Protein AF-A0A712CRZ8-F1 (afdb_monomer_lite)

pLDDT: mean 93.79, std 9.06, range [56.25, 98.69]

Organism: Salmonella enterica I (NCBI:txid59201)

Structure (mmCIF, N/CA/C/O backbone):
data_AF-A0A712CRZ8-F1
#
_entry.id   AF-A0A712CRZ8-F1
#
loop_
_atom_site.group_PDB
_atom_site.id
_atom_site.type_symbol
_atom_site.label_atom_id
_atom_site.label_alt_id
_atom_site.label_comp_id
_atom_site.label_asym_id
_atom_site.label_entity_id
_atom_site.label_seq_id
_atom_site.pdbx_PDB_ins_code
_atom_site.Cartn_x
_atom_site.Cartn_y
_atom_site.Cartn_z
_atom_site.occupancy
_atom_site.B_iso_or_equiv
_atom_site.auth_seq_id
_atom_site.auth_comp_id
_atom_site.auth_asym_id
_atom_site.auth_atom_id
_atom_site.pdbx_PDB_model_num
ATOM 1 N N . MET A 1 1 ? 46.644 -49.184 -8.269 1.00 56.25 1 MET A N 1
ATOM 2 C CA . MET A 1 1 ? 45.176 -48.950 -8.303 1.00 56.25 1 MET A CA 1
ATOM 3 C C . MET A 1 1 ? 44.634 -48.157 -7.101 1.00 56.25 1 MET A C 1
ATOM 5 O O . MET A 1 1 ? 43.760 -47.330 -7.315 1.00 56.25 1 MET A O 1
ATOM 9 N N . LYS A 1 2 ? 45.176 -48.295 -5.876 1.00 56.31 2 LYS A N 1
ATOM 10 C CA . LYS A 1 2 ? 44.689 -47.587 -4.664 1.00 56.31 2 LYS A CA 1
ATOM 11 C C . LYS A 1 2 ? 44.795 -46.044 -4.699 1.00 56.31 2 LYS A C 1
ATOM 13 O O . LYS A 1 2 ? 43.875 -45.360 -4.270 1.00 56.31 2 LYS A O 1
ATOM 18 N N . GLY A 1 3 ? 45.859 -45.482 -5.283 1.00 59.38 3 GLY A N 1
ATOM 19 C CA . GLY A 1 3 ? 46.065 -44.022 -5.337 1.00 59.38 3 GLY A CA 1
ATOM 20 C C . GLY A 1 3 ? 45.149 -43.251 -6.300 1.00 59.38 3 GLY A C 1
ATOM 21 O O . GLY A 1 3 ? 45.008 -42.041 -6.162 1.00 59.38 3 GLY A O 1
ATOM 22 N N . ARG A 1 4 ? 44.506 -43.923 -7.267 1.00 64.12 4 ARG A N 1
ATOM 23 C CA . ARG A 1 4 ? 43.515 -43.285 -8.157 1.00 64.12 4 ARG A CA 1
ATOM 24 C C . ARG A 1 4 ? 42.159 -43.142 -7.464 1.00 64.12 4 ARG A C 1
ATOM 26 O O . ARG A 1 4 ? 41.522 -42.108 -7.595 1.00 64.12 4 ARG A O 1
ATOM 33 N N . TRP A 1 5 ? 41.776 -44.132 -6.661 1.00 71.25 5 TRP A N 1
ATOM 34 C CA . TRP A 1 5 ? 40.513 -44.139 -5.918 1.00 71.25 5 TRP A CA 1
ATOM 35 C C . TRP A 1 5 ? 40.463 -43.045 -4.842 1.00 71.25 5 TRP A C 1
ATOM 37 O O . TRP A 1 5 ? 39.483 -42.314 -4.754 1.00 71.25 5 TRP A O 1
ATOM 47 N N . ALA A 1 6 ? 41.568 -42.838 -4.116 1.00 75.44 6 ALA A N 1
ATOM 48 C CA . ALA A 1 6 ? 41.697 -41.741 -3.154 1.00 75.44 6 ALA A CA 1
ATOM 49 C C . ALA A 1 6 ? 41.548 -40.351 -3.805 1.00 75.44 6 ALA A C 1
ATOM 51 O O . ALA A 1 6 ? 40.935 -39.462 -3.220 1.00 75.44 6 ALA A O 1
ATOM 52 N N . LYS A 1 7 ? 42.052 -40.173 -5.038 1.00 75.56 7 LYS A N 1
ATOM 53 C CA . LYS A 1 7 ? 41.881 -38.925 -5.798 1.00 75.56 7 LYS A CA 1
ATOM 54 C C . LYS A 1 7 ? 40.421 -38.698 -6.192 1.00 75.56 7 LYS A C 1
ATOM 56 O O . LYS A 1 7 ? 39.925 -37.601 -5.985 1.00 75.56 7 LYS A O 1
ATOM 61 N N . TYR A 1 8 ? 39.718 -39.724 -6.677 1.00 82.81 8 TYR A N 1
ATOM 62 C CA . TYR A 1 8 ? 38.297 -39.598 -7.025 1.00 82.81 8 TYR A CA 1
ATOM 63 C C . TYR A 1 8 ? 37.413 -39.290 -5.812 1.00 82.81 8 TYR A C 1
ATOM 65 O O . TYR A 1 8 ? 36.527 -38.446 -5.911 1.00 82.81 8 TYR A O 1
ATOM 73 N N . VAL A 1 9 ? 37.685 -39.909 -4.659 1.00 84.50 9 VAL A N 1
ATOM 74 C CA . VAL A 1 9 ? 36.963 -39.617 -3.409 1.00 84.50 9 VAL A CA 1
ATOM 75 C C . VAL A 1 9 ? 37.237 -38.186 -2.939 1.00 84.50 9 VAL A C 1
ATOM 77 O O . VAL A 1 9 ? 36.295 -37.461 -2.632 1.00 84.50 9 VAL A O 1
ATOM 80 N N . ALA A 1 10 ? 38.497 -37.740 -2.947 1.00 82.31 10 ALA A N 1
ATOM 81 C CA . ALA A 1 10 ? 38.847 -36.372 -2.566 1.00 82.31 10 ALA A CA 1
ATOM 82 C C . ALA A 1 10 ? 38.203 -35.325 -3.494 1.00 82.31 10 ALA A C 1
ATOM 84 O O . ALA A 1 10 ? 37.657 -34.331 -3.019 1.00 82.31 10 ALA A O 1
ATOM 85 N N . THR A 1 11 ? 38.201 -35.568 -4.808 1.00 83.88 11 THR A N 1
ATOM 86 C CA . THR A 1 11 ? 37.520 -34.702 -5.781 1.00 83.88 11 THR A CA 1
ATOM 87 C C . THR A 1 11 ? 36.003 -34.702 -5.578 1.00 83.88 11 THR A C 1
ATOM 89 O O . THR A 1 11 ? 35.394 -33.638 -5.616 1.00 83.88 11 THR A O 1
ATOM 92 N N . GLY A 1 12 ? 35.389 -35.858 -5.307 1.00 84.19 12 GLY A N 1
ATOM 93 C CA . GLY A 1 12 ? 33.952 -35.960 -5.034 1.00 84.19 12 GLY A CA 1
ATOM 94 C C . GLY A 1 12 ? 33.528 -35.196 -3.777 1.00 84.19 12 GLY A C 1
ATOM 95 O O . GLY A 1 12 ? 32.545 -34.461 -3.806 1.00 84.19 12 GLY A O 1
ATOM 96 N N . VAL A 1 13 ? 34.310 -35.297 -2.698 1.00 83.69 13 VAL A N 1
ATOM 97 C CA . VAL A 1 13 ? 34.078 -34.541 -1.458 1.00 83.69 13 VAL A CA 1
ATOM 98 C C . VAL A 1 13 ? 34.236 -33.036 -1.690 1.00 83.69 13 VAL A C 1
ATOM 100 O O . VAL A 1 13 ? 33.399 -32.259 -1.238 1.00 83.69 13 VAL A O 1
ATOM 103 N N . MET A 1 14 ? 35.260 -32.611 -2.436 1.00 79.69 14 MET A N 1
ATOM 104 C CA . MET A 1 14 ? 35.463 -31.197 -2.767 1.00 79.69 14 MET A CA 1
ATOM 105 C C . MET A 1 14 ? 34.311 -30.637 -3.618 1.00 79.69 14 MET A C 1
ATOM 107 O O . MET A 1 14 ? 33.823 -29.547 -3.333 1.00 79.69 14 MET A O 1
ATOM 111 N N . LEU A 1 15 ? 33.824 -31.390 -4.611 1.00 77.62 15 LEU A N 1
ATOM 112 C CA . LEU A 1 15 ? 32.663 -31.001 -5.423 1.00 77.62 15 LEU A CA 1
ATOM 113 C C . LEU A 1 15 ? 31.377 -30.915 -4.589 1.00 77.62 15 LEU A C 1
ATOM 115 O O . LEU A 1 15 ? 30.610 -29.969 -4.756 1.00 77.62 15 LEU A O 1
ATOM 119 N N . ALA A 1 16 ? 31.162 -31.848 -3.658 1.00 75.00 16 ALA A N 1
ATOM 120 C CA . ALA A 1 16 ? 30.018 -31.814 -2.750 1.00 75.00 16 ALA A CA 1
ATOM 121 C C . ALA A 1 16 ? 30.070 -30.609 -1.792 1.00 75.00 16 ALA A C 1
ATOM 123 O O . ALA A 1 16 ? 29.050 -29.956 -1.586 1.00 75.00 16 ALA A O 1
ATOM 124 N N . MET A 1 17 ? 31.250 -30.260 -1.260 1.00 72.50 17 MET A N 1
ATOM 125 C CA . MET A 1 17 ? 31.419 -29.052 -0.439 1.00 72.50 17 MET A CA 1
ATOM 126 C C . MET A 1 17 ? 31.196 -27.767 -1.246 1.00 72.50 17 MET A C 1
ATOM 128 O O . MET A 1 17 ? 30.535 -26.851 -0.768 1.00 72.50 17 MET A O 1
ATOM 132 N N . LEU A 1 18 ? 31.696 -27.700 -2.484 1.00 67.00 18 LEU A N 1
ATOM 133 C CA . LEU A 1 18 ? 31.491 -26.545 -3.365 1.00 67.00 18 LEU A CA 1
ATOM 134 C C . LEU A 1 18 ? 30.012 -26.357 -3.735 1.00 67.00 18 LEU A C 1
ATOM 136 O O . LEU A 1 18 ? 29.535 -25.224 -3.765 1.00 67.00 18 LEU A O 1
ATOM 140 N N . ALA A 1 19 ? 29.276 -27.450 -3.954 1.00 63.88 19 ALA A N 1
ATOM 141 C CA . ALA A 1 19 ? 27.833 -27.410 -4.180 1.00 63.88 19 ALA A CA 1
ATOM 142 C C . ALA A 1 19 ? 27.053 -27.013 -2.911 1.00 63.88 19 ALA A C 1
ATOM 144 O O . ALA A 1 19 ? 26.087 -26.258 -2.998 1.00 63.88 19 ALA A O 1
ATOM 145 N N . ALA A 1 20 ? 27.493 -27.456 -1.728 1.00 59.81 20 ALA A N 1
ATOM 146 C CA . ALA A 1 20 ? 26.871 -27.105 -0.449 1.00 59.81 20 ALA A CA 1
ATOM 147 C C . ALA A 1 20 ? 27.091 -25.633 -0.042 1.00 59.81 20 ALA A C 1
ATOM 149 O O . ALA A 1 20 ? 26.253 -25.058 0.648 1.00 59.81 20 ALA A O 1
ATOM 150 N N . CYS A 1 21 ? 28.181 -25.002 -0.489 1.00 60.56 21 CYS A N 1
ATOM 151 C CA . CYS A 1 21 ? 28.494 -23.599 -0.190 1.00 60.56 21 CYS A CA 1
ATOM 152 C C . CYS A 1 21 ? 27.753 -22.577 -1.076 1.00 60.56 21 CYS A C 1
ATOM 154 O O . CYS A 1 21 ? 27.861 -21.376 -0.828 1.00 60.56 21 CYS A O 1
ATOM 156 N N . SER A 1 22 ? 27.006 -23.010 -2.099 1.00 66.31 22 SER A N 1
ATOM 157 C CA . SER A 1 22 ? 26.224 -22.119 -2.969 1.00 66.31 22 SER A CA 1
ATOM 158 C C . SER A 1 22 ? 24.733 -22.445 -2.892 1.00 66.31 22 SER A C 1
ATOM 160 O O . SER A 1 22 ? 24.118 -22.902 -3.853 1.00 66.31 22 SER A O 1
ATOM 162 N N . SER A 1 23 ? 24.129 -22.220 -1.724 1.00 82.06 23 SER A N 1
ATOM 163 C CA . SER A 1 23 ? 22.677 -22.314 -1.583 1.00 82.06 23 SER A CA 1
ATOM 164 C C . SER A 1 23 ? 22.011 -21.113 -2.261 1.00 82.06 23 SER A C 1
ATOM 166 O O . SER A 1 23 ? 22.135 -19.980 -1.794 1.00 82.06 23 SER A O 1
ATOM 168 N N . LYS A 1 24 ? 21.299 -21.373 -3.357 1.00 90.38 24 LYS A N 1
ATOM 169 C CA . LYS A 1 24 ? 20.491 -20.409 -4.114 1.00 90.38 24 LYS A CA 1
ATOM 170 C C . LYS A 1 24 ? 19.028 -20.876 -4.110 1.00 90.38 24 LYS A C 1
ATOM 172 O O . LYS A 1 24 ? 18.610 -21.533 -5.065 1.00 90.38 24 LYS A O 1
ATOM 177 N N . PRO A 1 25 ? 18.290 -20.675 -3.001 1.00 93.56 25 PRO A N 1
ATOM 178 C CA . PRO A 1 25 ? 16.920 -21.165 -2.872 1.00 93.56 25 PRO A CA 1
ATOM 179 C C . PRO A 1 25 ? 15.994 -20.460 -3.865 1.00 93.56 25 PRO A C 1
ATOM 181 O O . PRO A 1 25 ? 16.135 -19.266 -4.077 1.00 93.56 25 PRO A O 1
ATOM 184 N N . THR A 1 26 ? 15.043 -21.184 -4.452 1.00 95.81 26 THR A N 1
ATOM 185 C CA . THR A 1 26 ? 14.057 -20.655 -5.419 1.00 95.81 26 THR A CA 1
ATOM 186 C C . THR A 1 26 ? 12.608 -20.882 -4.966 1.00 95.81 26 THR A C 1
ATOM 188 O O . THR A 1 26 ? 11.666 -20.729 -5.742 1.00 95.81 26 THR A O 1
ATOM 191 N N . ASP A 1 27 ? 12.414 -21.251 -3.699 1.00 96.25 27 ASP A N 1
ATOM 192 C CA . ASP A 1 27 ? 11.143 -21.659 -3.090 1.00 96.25 27 ASP A CA 1
ATOM 193 C C . ASP A 1 27 ? 10.108 -20.529 -2.975 1.00 96.25 27 ASP A C 1
ATOM 195 O O . ASP A 1 27 ? 8.914 -20.792 -2.846 1.00 96.25 27 ASP A O 1
ATOM 199 N N . ARG A 1 28 ? 10.550 -19.270 -3.037 1.00 96.19 28 ARG A N 1
ATOM 200 C CA . ARG A 1 28 ? 9.719 -18.059 -2.915 1.00 96.19 28 ARG A CA 1
ATOM 201 C C . ARG A 1 28 ? 9.797 -17.174 -4.156 1.00 96.19 28 ARG A C 1
ATOM 203 O O . ARG A 1 28 ? 9.519 -15.980 -4.079 1.00 96.19 28 ARG A O 1
ATOM 210 N N . GLY A 1 29 ? 10.183 -17.754 -5.291 1.00 96.12 29 GLY A N 1
ATOM 211 C CA . GLY A 1 29 ? 10.287 -17.044 -6.565 1.00 96.12 29 GLY A CA 1
ATOM 212 C C . GLY A 1 29 ? 11.605 -16.300 -6.777 1.00 96.12 29 GLY A C 1
ATOM 213 O O . GLY A 1 29 ? 11.686 -15.503 -7.708 1.00 96.12 29 GLY A O 1
ATOM 214 N N . GLN A 1 30 ? 12.632 -16.556 -5.959 1.00 97.81 30 GLN A N 1
ATOM 215 C CA . GLN A 1 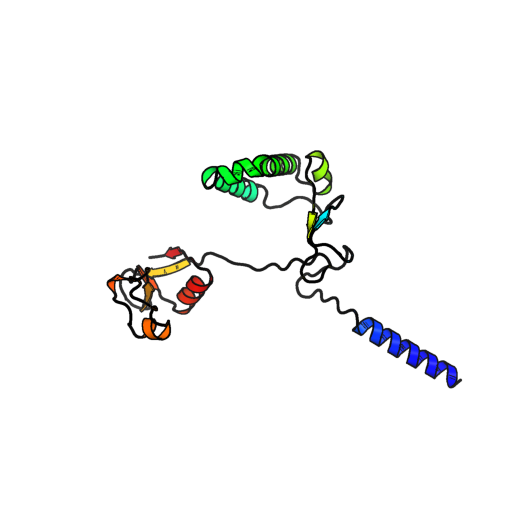30 ? 13.967 -16.005 -6.184 1.00 97.81 30 GLN A CA 1
ATOM 216 C C . GLN A 1 30 ? 14.528 -16.470 -7.538 1.00 97.81 30 GLN A C 1
ATOM 218 O O . GLN A 1 30 ? 14.331 -17.612 -7.962 1.00 97.81 30 GLN A O 1
ATOM 223 N N . GLN A 1 31 ? 15.267 -15.587 -8.201 1.00 97.19 31 GLN A N 1
ATOM 224 C CA . GLN A 1 31 ? 15.920 -15.814 -9.483 1.00 97.19 31 GLN A CA 1
ATOM 225 C C . GLN A 1 31 ? 17.408 -15.461 -9.388 1.00 97.19 31 GLN A C 1
ATOM 227 O O . GLN A 1 31 ? 17.837 -14.674 -8.549 1.00 97.19 31 GLN A O 1
ATOM 232 N N . TYR A 1 32 ? 18.215 -16.083 -10.250 1.00 96.69 32 TYR A N 1
ATOM 233 C CA . TYR A 1 32 ? 19.679 -15.944 -10.241 1.00 96.69 32 TYR A CA 1
ATOM 234 C C . TYR A 1 32 ? 20.262 -15.772 -11.650 1.00 96.69 32 TYR A C 1
ATOM 236 O O . TYR A 1 32 ? 21.418 -16.128 -11.889 1.00 96.69 32 TYR A O 1
ATOM 244 N N . LYS A 1 33 ? 19.446 -15.270 -12.585 1.00 96.56 33 LYS A N 1
ATOM 245 C CA . LYS A 1 33 ? 19.785 -15.092 -14.006 1.00 96.56 33 LYS A CA 1
ATOM 246 C C . LYS A 1 33 ? 20.402 -13.726 -14.338 1.00 96.56 33 LYS A C 1
ATOM 248 O O . LYS A 1 33 ? 21.093 -13.628 -15.346 1.00 96.56 33 LYS A O 1
ATOM 253 N N . ASP A 1 34 ? 20.267 -12.744 -13.447 1.00 96.00 34 ASP A N 1
ATOM 254 C CA . ASP A 1 34 ? 20.720 -11.359 -13.673 1.00 96.00 34 ASP A CA 1
ATOM 255 C C . ASP A 1 34 ? 22.165 -11.096 -13.215 1.00 96.00 34 ASP A C 1
ATOM 257 O O . ASP A 1 34 ? 22.693 -9.992 -13.342 1.00 96.00 34 ASP A O 1
ATOM 261 N N . GLY A 1 35 ? 22.834 -12.122 -12.683 1.00 95.31 35 GLY A N 1
ATOM 262 C CA . GLY A 1 35 ? 24.150 -11.981 -12.069 1.00 95.31 35 GLY A CA 1
ATOM 263 C C . GLY A 1 35 ? 24.085 -11.368 -10.668 1.00 95.31 35 GLY A C 1
ATOM 264 O O . GLY A 1 35 ? 23.021 -11.239 -10.067 1.00 95.31 35 GLY A O 1
ATOM 265 N N . LYS A 1 36 ? 25.259 -11.073 -10.106 1.00 96.69 36 LYS A N 1
ATOM 266 C CA . LYS A 1 36 ? 25.378 -10.495 -8.765 1.00 96.69 36 LYS A CA 1
ATOM 267 C C . LYS A 1 36 ? 25.525 -8.980 -8.867 1.00 96.69 36 LYS A C 1
ATOM 269 O O . LYS A 1 36 ? 26.424 -8.497 -9.552 1.00 96.69 36 LYS A O 1
ATOM 274 N N . PHE A 1 37 ? 24.695 -8.259 -8.132 1.00 97.62 37 PHE A N 1
ATOM 275 C CA . PHE A 1 37 ? 24.746 -6.812 -7.990 1.00 97.62 37 PHE A CA 1
ATOM 276 C C . PHE A 1 37 ? 25.756 -6.413 -6.903 1.00 97.62 37 PHE A C 1
ATOM 278 O O . PHE A 1 37 ? 25.981 -7.140 -5.932 1.00 97.62 37 PHE A O 1
ATOM 285 N N . THR A 1 38 ? 26.407 -5.265 -7.088 1.00 97.50 38 THR A N 1
ATOM 286 C CA . THR A 1 38 ? 27.403 -4.708 -6.148 1.00 97.50 38 THR A CA 1
ATOM 287 C C . THR A 1 38 ? 27.049 -3.299 -5.679 1.00 97.50 38 THR A C 1
ATOM 289 O O . THR A 1 38 ? 27.866 -2.638 -5.042 1.00 97.50 38 THR A O 1
ATOM 292 N N . GLN A 1 39 ? 25.869 -2.816 -6.057 1.00 97.81 39 GLN A N 1
ATOM 293 C CA . GLN A 1 39 ? 25.364 -1.491 -5.738 1.00 97.81 39 GLN A CA 1
ATOM 294 C C . GLN A 1 39 ? 23.832 -1.545 -5.654 1.00 97.81 39 GLN A C 1
ATOM 296 O O . GLN A 1 39 ? 23.227 -2.274 -6.447 1.00 97.81 39 GLN A O 1
ATOM 301 N N . PRO A 1 40 ? 23.201 -0.707 -4.808 1.00 98.31 40 PRO A N 1
ATOM 302 C CA . PRO A 1 40 ? 21.756 -0.755 -4.581 1.00 98.31 40 PRO A CA 1
ATOM 303 C C . PRO A 1 40 ? 20.898 -0.615 -5.841 1.00 98.31 40 PRO A C 1
ATOM 305 O O . PRO A 1 40 ? 19.847 -1.247 -5.943 1.00 98.31 40 PRO A O 1
ATOM 308 N N . PHE A 1 41 ? 21.352 0.197 -6.802 1.00 98.56 41 PHE A N 1
ATOM 309 C CA . PHE A 1 41 ? 20.660 0.463 -8.061 1.00 98.56 41 PHE A CA 1
ATOM 310 C C . PHE A 1 41 ? 21.633 0.371 -9.234 1.00 98.56 41 PHE A C 1
ATOM 312 O O . PHE A 1 41 ? 22.639 1.078 -9.265 1.00 98.56 41 PHE A O 1
ATOM 319 N N . SER A 1 42 ? 21.319 -0.471 -10.217 1.00 98.25 42 SER A N 1
ATOM 320 C CA . SER A 1 42 ? 22.117 -0.645 -11.433 1.00 98.25 42 SER A CA 1
ATOM 321 C C . SER A 1 42 ? 21.310 -0.269 -12.667 1.00 98.25 42 SER A C 1
ATOM 323 O O . SER A 1 42 ? 20.271 -0.865 -12.938 1.00 98.25 42 SER A O 1
ATOM 325 N N . LEU A 1 43 ? 21.782 0.727 -13.419 1.00 97.75 43 LEU A N 1
ATOM 326 C CA . LEU A 1 43 ? 21.171 1.115 -14.689 1.00 97.75 43 LEU A CA 1
ATOM 327 C C . LEU A 1 43 ? 21.310 -0.027 -15.702 1.00 97.75 43 LEU A C 1
ATOM 329 O O . LEU A 1 43 ? 22.423 -0.475 -15.983 1.00 97.75 43 LEU A O 1
ATOM 333 N N . VAL A 1 44 ? 20.190 -0.471 -16.270 1.00 96.44 44 VAL A N 1
ATOM 334 C CA . VAL A 1 44 ? 20.160 -1.532 -17.282 1.00 96.44 44 VAL A CA 1
ATOM 335 C C . VAL A 1 44 ? 19.733 -0.997 -18.638 1.00 96.44 44 VAL A C 1
ATOM 337 O O . VAL A 1 44 ? 18.946 -0.058 -18.757 1.00 96.44 44 VAL A O 1
ATOM 340 N N . ASN A 1 45 ? 20.256 -1.621 -19.695 1.00 91.56 45 ASN A N 1
ATOM 341 C CA . ASN A 1 45 ? 19.909 -1.231 -21.058 1.00 91.56 45 ASN A CA 1
ATOM 342 C C . ASN A 1 45 ? 18.451 -1.53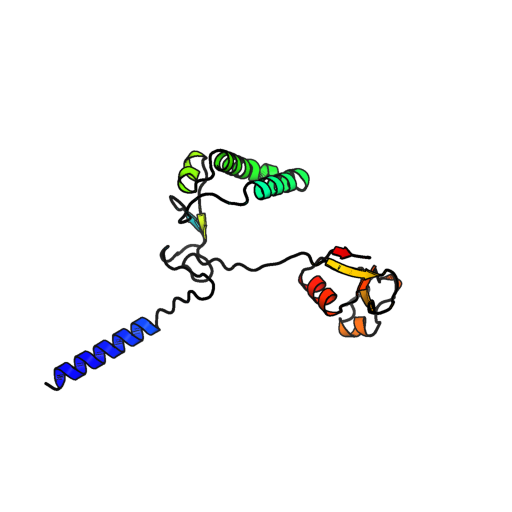6 -21.411 1.00 91.56 45 ASN A C 1
ATOM 344 O O . ASN A 1 45 ? 17.810 -0.796 -22.155 1.00 91.56 45 ASN A O 1
ATOM 348 N N . GLN A 1 46 ? 17.973 -2.652 -20.883 1.00 92.62 46 GLN A N 1
ATOM 349 C CA . GLN A 1 46 ? 16.631 -3.168 -21.026 1.00 92.62 46 GLN A CA 1
ATOM 350 C C . GLN A 1 46 ? 16.369 -4.024 -19.781 1.00 92.62 46 GLN A C 1
ATOM 352 O O . GLN A 1 46 ? 17.246 -4.818 -19.429 1.00 92.62 46 GLN A O 1
ATOM 357 N N . PRO A 1 47 ? 15.213 -3.888 -19.114 1.00 96.06 47 PRO A N 1
ATOM 358 C CA . PRO A 1 47 ? 14.842 -4.790 -18.029 1.00 96.06 47 PRO A CA 1
ATOM 359 C C . PRO A 1 47 ? 14.747 -6.241 -18.513 1.00 96.06 47 PRO A C 1
ATOM 361 O O . PRO A 1 47 ? 14.224 -6.490 -19.604 1.00 96.06 47 PRO A O 1
ATOM 364 N N . ASP A 1 48 ? 15.162 -7.203 -17.685 1.00 96.62 48 ASP A N 1
ATOM 365 C CA . ASP A 1 48 ? 14.882 -8.628 -17.918 1.00 96.62 48 ASP A CA 1
ATOM 366 C C . ASP A 1 48 ? 13.426 -8.978 -17.546 1.00 96.62 48 ASP A C 1
ATOM 368 O O . ASP A 1 48 ? 13.125 -9.749 -16.633 1.00 96.62 48 ASP A O 1
ATOM 372 N N . ALA A 1 49 ? 12.496 -8.344 -18.257 1.00 95.31 49 ALA A N 1
ATOM 373 C CA . ALA A 1 49 ? 11.063 -8.570 -18.174 1.00 95.31 49 ALA A CA 1
ATOM 374 C C . ALA A 1 49 ? 10.485 -8.579 -19.592 1.00 95.31 49 ALA A C 1
ATOM 376 O O . ALA A 1 49 ? 10.824 -7.725 -20.412 1.00 95.31 49 ALA A O 1
ATOM 377 N N . VAL A 1 50 ? 9.619 -9.547 -19.888 1.00 93.12 50 VAL A N 1
ATOM 378 C CA . VAL A 1 50 ? 9.050 -9.747 -21.227 1.00 93.12 50 VAL A CA 1
ATOM 379 C C . VAL A 1 50 ? 7.622 -9.218 -21.278 1.00 93.12 50 VAL A C 1
ATOM 381 O O . VAL A 1 50 ? 6.822 -9.496 -20.388 1.00 93.12 50 VAL A O 1
ATOM 384 N N . GLY A 1 51 ? 7.289 -8.522 -22.364 1.00 94.62 51 GLY A N 1
ATOM 385 C CA . GLY A 1 51 ? 5.935 -8.051 -22.641 1.00 94.62 51 GLY A CA 1
ATOM 386 C C . GLY A 1 51 ? 5.666 -6.656 -22.088 1.00 94.62 51 GLY A C 1
ATOM 387 O O . GLY A 1 51 ? 6.569 -5.821 -22.026 1.00 94.62 51 GLY A O 1
ATOM 388 N N . ALA A 1 52 ? 4.405 -6.415 -21.732 1.00 96.94 52 ALA A N 1
ATOM 389 C CA . ALA A 1 52 ? 3.909 -5.128 -21.264 1.00 96.94 52 ALA A CA 1
ATOM 390 C C . ALA A 1 52 ? 3.202 -5.256 -19.903 1.00 96.94 52 ALA A C 1
ATOM 392 O O . ALA A 1 52 ? 2.655 -6.323 -19.601 1.00 96.94 52 ALA A O 1
ATOM 393 N N . PRO A 1 53 ? 3.178 -4.190 -19.079 1.00 97.81 53 PRO A N 1
ATOM 394 C CA . PRO A 1 53 ? 2.435 -4.187 -17.821 1.00 97.81 53 PRO A CA 1
ATOM 395 C C . PRO A 1 53 ? 0.934 -4.437 -18.024 1.00 97.81 53 PRO A C 1
ATOM 397 O O . PRO A 1 53 ? 0.309 -3.849 -18.904 1.00 97.81 53 PRO A O 1
ATOM 400 N N . ILE A 1 54 ? 0.338 -5.266 -17.165 1.00 98.12 54 ILE A N 1
ATOM 401 C CA . ILE A 1 54 ? -1.086 -5.645 -17.244 1.00 98.12 54 ILE A CA 1
ATOM 402 C C . ILE A 1 54 ? -2.036 -4.647 -16.560 1.00 98.12 54 ILE A C 1
ATOM 404 O O . ILE A 1 54 ? -3.243 -4.716 -16.754 1.00 98.12 54 ILE A O 1
ATOM 408 N N . ASN A 1 55 ? -1.504 -3.716 -15.767 1.00 98.00 55 ASN A N 1
ATOM 409 C CA . ASN A 1 55 ? -2.253 -2.791 -14.910 1.00 98.00 55 ASN A CA 1
ATOM 410 C C . ASN A 1 55 ? -2.114 -1.323 -15.359 1.00 98.00 55 ASN A C 1
ATOM 412 O O . ASN A 1 55 ? -2.080 -0.405 -14.539 1.00 98.00 55 ASN A O 1
ATOM 416 N N . ALA A 1 56 ? -2.002 -1.080 -16.670 1.00 97.81 56 ALA A N 1
ATOM 417 C CA . ALA A 1 56 ? -1.836 0.270 -17.216 1.00 97.81 56 ALA A CA 1
ATOM 418 C C . ALA A 1 56 ? -3.001 1.215 -16.847 1.00 97.81 56 ALA A C 1
ATOM 420 O O . ALA A 1 56 ? -2.771 2.404 -16.615 1.00 97.81 56 ALA A O 1
ATOM 421 N N . GLY A 1 57 ? -4.229 0.684 -16.766 1.00 98.06 57 GLY A N 1
ATOM 422 C CA . GLY A 1 57 ? -5.418 1.414 -16.311 1.00 98.06 57 GLY A CA 1
ATOM 423 C C . GLY A 1 57 ? -5.295 1.853 -14.852 1.00 98.06 57 GLY A C 1
ATOM 424 O O . GLY A 1 57 ? -5.299 3.051 -14.577 1.00 98.06 57 GLY A O 1
ATOM 425 N N . ASP A 1 58 ? -5.063 0.902 -13.946 1.00 98.56 58 ASP A N 1
ATOM 426 C CA . ASP A 1 58 ? -4.895 1.168 -12.510 1.00 98.56 58 ASP A CA 1
ATOM 427 C C . ASP A 1 58 ? -3.737 2.138 -12.236 1.00 98.56 58 ASP A C 1
ATOM 429 O O . ASP A 1 58 ? -3.842 3.030 -11.395 1.00 98.56 58 ASP A O 1
ATOM 433 N N . PHE A 1 59 ? -2.629 2.027 -12.980 1.00 98.62 59 PHE A N 1
ATOM 434 C CA . PHE A 1 59 ? -1.527 2.987 -12.892 1.00 98.62 59 PHE A CA 1
ATOM 435 C C . PHE A 1 59 ? -1.973 4.406 -13.276 1.00 98.62 59 PHE A C 1
ATOM 437 O O . PHE A 1 59 ? -1.620 5.375 -12.598 1.00 98.62 59 PHE A O 1
ATOM 444 N N . ALA A 1 60 ? -2.759 4.558 -14.345 1.00 98.44 60 ALA A N 1
ATOM 445 C CA . ALA A 1 60 ? -3.279 5.859 -14.753 1.00 98.44 60 ALA A CA 1
ATOM 446 C C . ALA A 1 60 ? -4.239 6.444 -13.703 1.00 98.44 60 ALA A C 1
ATOM 448 O O . ALA A 1 60 ? -4.156 7.638 -13.399 1.00 98.44 60 ALA A O 1
ATOM 449 N N . GLU A 1 61 ? -5.095 5.613 -13.106 1.00 98.69 61 GLU A N 1
ATOM 450 C CA . GLU A 1 61 ? -5.947 6.007 -11.982 1.00 98.69 61 GLU A CA 1
ATOM 451 C C . GLU A 1 61 ? -5.114 6.447 -10.775 1.00 98.69 61 GLU A C 1
ATOM 453 O O . GLU A 1 61 ? -5.345 7.526 -10.228 1.00 98.69 61 GLU A O 1
ATOM 458 N N . GLN A 1 62 ? -4.074 5.691 -10.416 1.00 98.69 62 GLN A N 1
ATOM 459 C CA . GLN A 1 62 ? -3.171 6.031 -9.320 1.00 98.69 62 GLN A CA 1
ATOM 460 C C . GLN A 1 62 ? -2.456 7.371 -9.549 1.00 98.69 62 GLN A C 1
ATOM 462 O O . GLN A 1 62 ? -2.360 8.183 -8.624 1.00 98.69 62 GLN A O 1
ATOM 467 N N . VAL A 1 63 ? -1.991 7.649 -10.772 1.00 98.56 63 VAL A N 1
ATOM 468 C CA . VAL A 1 63 ? -1.393 8.948 -11.131 1.00 98.56 63 VAL A CA 1
ATOM 469 C C . VAL A 1 63 ? -2.417 10.082 -11.002 1.00 98.56 63 VAL A C 1
ATOM 471 O O . VAL A 1 63 ? -2.071 11.164 -10.518 1.00 98.56 63 VAL A O 1
ATOM 474 N N . ASN A 1 64 ? -3.678 9.850 -11.379 1.00 98.56 64 ASN A N 1
ATOM 475 C CA . ASN A 1 64 ? -4.749 10.832 -11.202 1.00 98.56 64 ASN A CA 1
ATOM 476 C C . ASN A 1 64 ? -5.043 11.105 -9.719 1.00 98.56 64 ASN A C 1
ATOM 478 O O . ASN A 1 64 ? -5.207 12.269 -9.355 1.00 98.56 64 ASN A O 1
ATOM 482 N N . GLN A 1 65 ? -5.027 10.078 -8.861 1.00 98.69 65 GLN A N 1
ATOM 483 C CA . GLN A 1 65 ? -5.144 10.257 -7.408 1.00 98.69 65 GLN A CA 1
ATOM 484 C C . GLN A 1 65 ? -3.989 11.094 -6.844 1.00 98.69 65 GLN A C 1
ATOM 486 O O . GLN A 1 65 ? -4.206 11.977 -6.020 1.00 98.69 65 GLN A O 1
ATOM 491 N N . ILE A 1 66 ? -2.755 10.886 -7.319 1.00 98.62 66 ILE A N 1
ATOM 492 C CA . ILE A 1 66 ? -1.609 11.713 -6.901 1.00 98.62 66 ILE A CA 1
ATOM 493 C C . ILE A 1 66 ? -1.804 13.165 -7.354 1.00 98.62 66 ILE A C 1
ATOM 495 O O . ILE A 1 66 ? -1.558 14.088 -6.579 1.00 98.62 66 ILE A O 1
ATOM 499 N N . ARG A 1 67 ? -2.273 13.379 -8.591 1.00 98.31 67 ARG A N 1
ATOM 500 C CA . ARG A 1 67 ? -2.532 14.717 -9.141 1.00 98.31 67 ARG A CA 1
ATOM 501 C C . ARG A 1 67 ? -3.555 15.495 -8.312 1.00 98.31 67 ARG A C 1
ATOM 503 O O . ARG A 1 67 ? -3.343 16.683 -8.084 1.00 98.31 67 ARG A O 1
ATOM 510 N N . SER A 1 68 ? -4.638 14.849 -7.880 1.00 98.44 68 SER A N 1
ATOM 511 C CA . SER A 1 68 ? -5.706 15.488 -7.104 1.00 98.44 68 SER A CA 1
ATOM 512 C C . SER A 1 68 ? -5.348 15.642 -5.622 1.00 98.44 68 SER A C 1
ATOM 514 O O . SER A 1 68 ? -5.505 16.730 -5.071 1.00 98.44 68 SER A O 1
ATOM 516 N N . ALA A 1 69 ? -4.843 14.587 -4.979 1.00 98.50 69 ALA A N 1
ATOM 517 C CA . ALA A 1 69 ? -4.605 14.558 -3.537 1.00 98.50 69 ALA A CA 1
ATOM 518 C C . ALA A 1 69 ? -3.265 15.186 -3.119 1.00 98.50 69 ALA A C 1
ATOM 520 O O . ALA A 1 69 ? -3.136 15.667 -1.994 1.00 98.50 69 ALA A O 1
ATOM 521 N N . SER A 1 70 ? -2.256 15.197 -4.000 1.00 98.56 70 SER A N 1
ATOM 522 C CA . SER A 1 70 ? -0.928 15.757 -3.712 1.00 98.56 70 SER A CA 1
ATOM 523 C C . SER A 1 70 ? -0.309 16.470 -4.927 1.00 98.56 70 SER A C 1
ATOM 525 O O . SER A 1 70 ? 0.680 16.003 -5.507 1.00 98.56 70 SER A O 1
ATOM 527 N N . PRO A 1 71 ? -0.831 17.656 -5.308 1.00 98.38 71 PRO A N 1
ATOM 528 C CA . PRO A 1 71 ? -0.376 18.376 -6.500 1.00 98.38 71 PRO A CA 1
ATOM 529 C C . PRO A 1 71 ? 1.125 18.694 -6.498 1.00 98.38 71 PRO A C 1
ATOM 531 O O . PRO A 1 71 ? 1.774 18.638 -7.537 1.00 98.38 71 PRO A O 1
ATOM 534 N N . ARG A 1 72 ? 1.715 18.982 -5.327 1.00 98.62 72 ARG A N 1
ATOM 535 C CA . ARG A 1 72 ? 3.158 19.249 -5.203 1.00 98.62 72 ARG A CA 1
ATOM 536 C C . ARG A 1 72 ? 4.001 18.023 -5.565 1.00 98.62 72 ARG A C 1
ATOM 538 O O . ARG A 1 72 ? 4.992 18.161 -6.278 1.00 98.62 72 ARG A O 1
ATOM 545 N N . LEU A 1 73 ? 3.615 16.837 -5.086 1.00 98.62 73 LEU A N 1
ATOM 546 C CA . LEU A 1 73 ? 4.290 15.588 -5.447 1.00 98.62 73 LEU A CA 1
ATOM 547 C C . LEU A 1 73 ? 4.109 15.297 -6.937 1.00 98.62 73 LEU A C 1
ATOM 549 O O . LEU A 1 73 ? 5.074 14.933 -7.606 1.00 98.62 73 LEU A O 1
ATOM 553 N N . TYR A 1 74 ? 2.894 15.505 -7.452 1.00 98.69 74 TYR A N 1
ATOM 554 C CA . TYR A 1 74 ? 2.606 15.334 -8.868 1.00 98.69 74 TYR A CA 1
ATOM 555 C C . TYR A 1 74 ? 3.515 16.202 -9.740 1.00 98.69 74 TYR A C 1
ATOM 557 O O . TYR A 1 74 ? 4.182 15.676 -10.624 1.00 98.69 74 TYR A O 1
ATOM 565 N N . THR A 1 75 ? 3.598 17.506 -9.468 1.00 98.50 75 THR A N 1
ATOM 566 C CA . THR A 1 75 ? 4.422 18.434 -10.254 1.00 98.50 75 THR A CA 1
ATOM 567 C C . THR A 1 75 ? 5.886 18.003 -10.277 1.00 98.50 75 THR A C 1
ATOM 569 O O . THR A 1 75 ? 6.473 17.933 -11.357 1.00 98.50 75 THR A O 1
ATOM 572 N N . ASN A 1 76 ? 6.444 17.617 -9.124 1.00 98.62 76 ASN A N 1
ATOM 573 C CA . ASN A 1 76 ? 7.837 17.173 -9.013 1.00 98.62 76 ASN A CA 1
ATOM 574 C C . ASN A 1 76 ? 8.155 15.908 -9.828 1.00 98.62 76 ASN A C 1
ATOM 576 O O . ASN A 1 76 ? 9.303 15.712 -10.210 1.00 98.62 76 ASN A O 1
ATOM 580 N N . GLN A 1 77 ? 7.166 15.045 -10.069 1.00 98.56 77 GLN A N 1
ATOM 581 C CA . GLN A 1 77 ? 7.344 13.743 -10.727 1.00 98.56 77 GLN A CA 1
ATOM 582 C C . GLN A 1 77 ? 6.638 13.650 -12.090 1.00 98.56 77 GLN A C 1
ATOM 584 O O . GLN A 1 77 ? 6.676 12.616 -12.755 1.00 98.56 77 GLN A O 1
ATOM 589 N N . SER A 1 78 ? 6.009 14.739 -12.535 1.00 98.12 78 SER A N 1
ATOM 590 C CA . SER A 1 78 ? 5.154 14.773 -13.725 1.00 98.12 78 SER A CA 1
ATOM 591 C C . SER A 1 78 ? 5.869 14.312 -14.995 1.00 98.12 78 SER A C 1
ATOM 593 O O . SER A 1 78 ? 5.266 13.614 -15.807 1.00 98.12 78 SER A O 1
ATOM 595 N N . ASN A 1 79 ? 7.163 14.613 -15.134 1.00 98.50 79 ASN A N 1
ATOM 596 C CA . ASN A 1 79 ? 7.982 14.149 -16.255 1.00 98.50 79 ASN A CA 1
ATOM 597 C C . ASN A 1 79 ? 8.035 12.614 -16.335 1.00 98.50 79 ASN A C 1
ATOM 599 O O . ASN A 1 79 ? 7.831 12.055 -17.411 1.00 98.50 79 ASN A O 1
ATOM 603 N N . VAL A 1 80 ? 8.231 11.932 -15.200 1.00 98.56 80 VAL A N 1
ATOM 604 C CA . VAL A 1 80 ? 8.265 10.462 -15.130 1.00 98.56 80 VAL A CA 1
ATOM 605 C C . VAL A 1 80 ? 6.892 9.886 -15.464 1.00 98.56 80 VAL A C 1
ATOM 607 O O . VAL A 1 80 ? 6.782 9.004 -16.314 1.00 98.56 80 VAL A O 1
ATOM 610 N N . TYR A 1 81 ? 5.828 10.415 -14.853 1.00 98.62 81 TYR A N 1
ATOM 611 C CA . TYR A 1 81 ? 4.469 9.931 -15.106 1.00 98.62 81 TYR A CA 1
ATOM 612 C C . TYR A 1 81 ? 4.068 10.084 -16.575 1.00 98.62 81 TYR A C 1
ATOM 614 O O . TYR A 1 81 ? 3.523 9.149 -17.159 1.00 98.62 81 TYR A O 1
ATOM 622 N N . ASN A 1 82 ? 4.377 11.227 -17.190 1.00 98.56 82 ASN A N 1
ATOM 623 C CA . ASN A 1 82 ? 4.070 11.486 -18.594 1.00 98.56 82 ASN A CA 1
ATOM 624 C C . ASN A 1 82 ? 4.860 10.558 -19.529 1.00 98.56 82 ASN A C 1
ATOM 626 O O . ASN A 1 82 ? 4.279 10.011 -20.466 1.00 98.56 82 ASN A O 1
ATOM 630 N N . ALA A 1 83 ? 6.154 10.340 -19.267 1.00 98.69 83 ALA A N 1
ATOM 631 C CA . ALA A 1 83 ? 6.978 9.425 -20.056 1.00 98.69 83 ALA A CA 1
ATOM 632 C C . ALA A 1 83 ? 6.433 7.988 -20.000 1.00 98.69 83 ALA A C 1
ATOM 634 O O . ALA A 1 83 ? 6.200 7.376 -21.044 1.00 98.69 83 ALA A O 1
ATOM 635 N N . VAL A 1 84 ? 6.134 7.482 -18.796 1.00 98.62 84 VAL A N 1
ATOM 636 C CA . VAL A 1 84 ? 5.567 6.137 -18.597 1.00 98.62 84 VAL A CA 1
ATOM 637 C C . VAL A 1 84 ? 4.186 6.013 -19.243 1.00 98.62 84 VAL A C 1
ATOM 639 O O . VAL A 1 84 ? 3.925 5.028 -19.926 1.00 98.62 84 VAL A O 1
ATOM 642 N N . GLN A 1 85 ? 3.306 7.010 -19.105 1.00 98.56 85 GLN A N 1
ATOM 643 C CA . GLN A 1 85 ? 1.991 6.981 -19.758 1.00 98.56 85 GLN A CA 1
ATOM 644 C C . GLN A 1 85 ? 2.095 6.984 -21.289 1.00 98.56 85 GLN A C 1
ATOM 646 O O . GLN A 1 85 ? 1.347 6.262 -21.945 1.00 98.56 85 GLN A O 1
ATOM 651 N N . ASN A 1 86 ? 3.020 7.754 -21.869 1.00 98.50 86 ASN A N 1
ATOM 652 C CA . ASN A 1 86 ? 3.248 7.758 -23.316 1.00 98.50 86 ASN A CA 1
ATOM 653 C C . ASN A 1 86 ? 3.798 6.411 -23.809 1.00 98.50 86 ASN 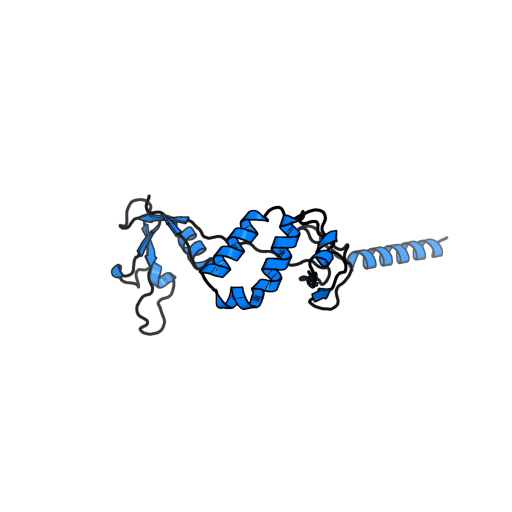A C 1
ATOM 655 O O . ASN A 1 86 ? 3.338 5.901 -24.833 1.00 98.50 86 ASN A O 1
ATOM 659 N N . TRP A 1 87 ? 4.718 5.805 -23.055 1.00 98.62 87 TRP A N 1
ATOM 660 C CA . TRP A 1 87 ? 5.239 4.466 -23.328 1.00 98.62 87 TRP A CA 1
ATOM 661 C C . TRP A 1 87 ? 4.138 3.396 -23.277 1.00 98.62 87 TRP A C 1
ATOM 663 O O . TRP A 1 87 ? 3.990 2.624 -24.226 1.00 98.62 87 TRP A O 1
ATOM 673 N N . LEU A 1 88 ? 3.306 3.399 -22.229 1.00 98.38 88 LEU A N 1
ATOM 674 C CA . LEU A 1 88 ? 2.177 2.472 -22.080 1.00 98.38 88 LEU A CA 1
ATOM 675 C C . LEU A 1 88 ? 1.155 2.623 -23.216 1.00 98.38 88 LEU A C 1
ATOM 677 O O . LEU A 1 88 ? 0.735 1.627 -23.800 1.00 98.38 88 LEU A O 1
ATOM 681 N N . ARG A 1 89 ? 0.801 3.861 -23.592 1.00 97.38 89 ARG A N 1
ATOM 682 C CA . ARG A 1 89 ? -0.105 4.140 -24.726 1.00 97.38 89 ARG A CA 1
ATOM 683 C C . ARG A 1 89 ? 0.451 3.678 -26.073 1.00 97.38 89 ARG A C 1
ATOM 685 O O . ARG A 1 89 ? -0.326 3.436 -26.989 1.00 97.38 89 ARG A O 1
ATOM 692 N N . SER A 1 90 ? 1.771 3.550 -26.184 1.00 97.75 90 SER A N 1
ATOM 693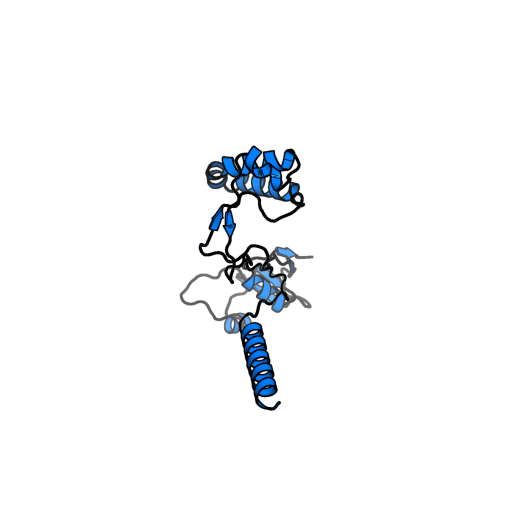 C CA . SER A 1 90 ? 2.459 3.097 -27.398 1.00 97.75 90 SER A CA 1
ATOM 694 C C . SER A 1 90 ? 2.708 1.583 -27.424 1.00 97.75 90 SER A C 1
ATOM 696 O O . SER A 1 90 ? 3.428 1.099 -28.293 1.00 97.75 90 SER A O 1
ATOM 698 N N . GLY A 1 91 ? 2.138 0.831 -26.475 1.00 96.88 91 GLY A N 1
ATOM 699 C CA . GLY A 1 91 ? 2.206 -0.632 -26.412 1.00 96.88 91 GLY A CA 1
ATOM 700 C C . GLY A 1 91 ? 2.921 -1.183 -25.178 1.00 96.88 91 GLY A C 1
ATOM 701 O O . GLY A 1 91 ? 2.763 -2.361 -24.880 1.00 96.88 91 GLY A O 1
ATOM 702 N N . GLY A 1 92 ? 3.669 -0.356 -24.439 1.00 97.56 92 GLY A N 1
ATOM 703 C CA . GLY A 1 92 ? 4.226 -0.731 -23.136 1.00 97.56 92 GLY A CA 1
ATOM 704 C C . GLY A 1 92 ? 5.283 -1.840 -23.155 1.00 97.56 92 GLY A C 1
ATOM 705 O O . GLY A 1 92 ? 5.532 -2.439 -22.116 1.00 97.56 92 GLY A O 1
ATOM 706 N N . ASP A 1 93 ? 5.902 -2.139 -24.300 1.00 97.94 93 ASP A N 1
ATOM 707 C CA . ASP A 1 93 ? 6.966 -3.147 -24.383 1.00 97.94 93 ASP A CA 1
ATOM 708 C C . ASP A 1 93 ? 8.225 -2.661 -23.646 1.00 97.94 93 ASP A C 1
ATOM 710 O O . ASP A 1 93 ? 8.740 -1.572 -23.917 1.00 97.94 93 ASP A O 1
ATOM 714 N N . THR A 1 94 ? 8.752 -3.457 -22.716 1.00 97.19 94 THR A N 1
ATOM 715 C CA . THR A 1 94 ? 9.950 -3.114 -21.920 1.00 97.19 94 THR A CA 1
ATOM 716 C C . THR A 1 94 ? 11.179 -2.793 -22.778 1.00 97.19 94 THR A C 1
ATOM 718 O O . THR A 1 94 ? 12.047 -2.025 -22.359 1.00 97.19 94 THR A O 1
ATOM 721 N N . ARG A 1 95 ? 11.243 -3.305 -24.013 1.00 96.69 95 ARG A N 1
ATOM 722 C CA . ARG A 1 95 ? 12.322 -3.041 -24.980 1.00 96.69 95 ARG A CA 1
ATOM 723 C C . ARG A 1 95 ? 12.314 -1.619 -25.527 1.00 96.69 95 ARG A C 1
ATOM 725 O O . ARG A 1 95 ? 13.347 -1.138 -25.989 1.00 96.69 95 ARG A O 1
ATOM 732 N N . THR A 1 96 ? 11.172 -0.936 -25.497 1.00 97.19 96 THR A N 1
ATOM 733 C CA . THR A 1 96 ? 11.005 0.381 -26.128 1.00 97.19 96 THR A CA 1
ATOM 734 C C . THR A 1 96 ? 11.061 1.540 -25.137 1.00 97.19 96 THR A C 1
ATOM 736 O O . THR A 1 96 ? 10.990 2.690 -25.561 1.00 97.19 96 THR A O 1
ATOM 739 N N . MET A 1 97 ? 11.255 1.281 -23.838 1.00 97.31 97 MET A N 1
ATOM 740 C CA . MET A 1 97 ? 11.260 2.294 -22.765 1.00 97.31 97 MET A CA 1
ATOM 741 C C . MET A 1 97 ? 12.178 3.492 -23.056 1.00 97.31 97 MET A C 1
ATOM 743 O O . MET A 1 97 ? 11.794 4.648 -22.872 1.00 97.31 97 MET A O 1
ATOM 747 N N . ARG A 1 98 ? 13.369 3.232 -23.605 1.00 95.94 98 ARG A N 1
ATOM 748 C CA . ARG A 1 98 ? 14.348 4.272 -23.961 1.00 95.94 98 ARG A CA 1
ATOM 749 C C . ARG A 1 98 ? 13.865 5.261 -25.012 1.00 95.94 98 ARG A C 1
ATOM 751 O O . ARG A 1 98 ? 14.274 6.415 -24.977 1.00 95.94 98 ARG A O 1
ATOM 758 N N . GLN A 1 99 ? 12.987 4.835 -25.920 1.00 97.31 99 GLN A N 1
ATOM 759 C CA . GLN A 1 99 ? 12.406 5.714 -26.942 1.00 97.31 99 GLN A CA 1
ATOM 760 C C . GLN A 1 99 ? 11.553 6.826 -26.309 1.00 97.31 99 GLN A C 1
ATOM 762 O O . GLN A 1 99 ? 11.341 7.866 -26.923 1.00 97.31 99 GLN A O 1
ATOM 767 N N . PHE A 1 100 ? 11.115 6.622 -25.063 1.00 98.00 100 PHE A N 1
ATOM 768 C CA . PHE A 1 100 ? 10.345 7.572 -24.263 1.00 98.00 100 PHE A CA 1
ATOM 769 C C . PHE A 1 100 ? 11.195 8.272 -23.192 1.00 98.00 100 PHE A C 1
ATOM 771 O O . PHE A 1 100 ? 10.643 8.955 -22.333 1.00 98.00 100 PHE A O 1
ATOM 778 N N . GLY A 1 101 ? 12.525 8.107 -23.220 1.00 97.19 101 GLY A N 1
ATOM 779 C CA . GLY A 1 101 ? 13.435 8.700 -22.236 1.00 97.19 101 GLY A CA 1
ATOM 780 C C . GLY A 1 101 ? 13.317 8.093 -20.836 1.00 97.19 101 GLY A C 1
ATOM 781 O O . GLY A 1 101 ? 13.557 8.788 -19.853 1.00 97.19 101 GLY A O 1
ATOM 782 N N . ILE A 1 102 ? 12.903 6.825 -20.731 1.00 98.38 102 ILE A N 1
ATOM 783 C CA . ILE A 1 102 ? 12.770 6.125 -19.450 1.00 98.38 102 ILE A CA 1
ATOM 784 C C . ILE A 1 102 ? 14.030 5.295 -19.190 1.00 98.38 102 ILE A C 1
ATOM 786 O O . ILE A 1 102 ? 14.318 4.346 -19.924 1.00 98.38 102 ILE A O 1
ATOM 790 N N . ASP A 1 103 ? 14.729 5.624 -18.107 1.00 98.25 103 ASP A N 1
ATOM 791 C CA . ASP A 1 103 ? 15.823 4.820 -17.567 1.00 98.25 103 ASP A CA 1
ATOM 792 C C . ASP A 1 103 ? 15.294 3.758 -16.596 1.00 98.25 103 ASP A C 1
ATOM 794 O O . ASP A 1 103 ? 14.470 4.043 -15.724 1.00 98.25 103 ASP A O 1
ATOM 798 N N . ALA A 1 104 ? 15.801 2.530 -16.718 1.00 98.19 104 ALA A N 1
ATOM 799 C CA . ALA A 1 104 ? 15.472 1.427 -15.823 1.00 98.19 104 ALA A CA 1
ATOM 800 C C . ALA A 1 104 ? 16.637 1.149 -14.864 1.00 98.19 104 ALA A C 1
ATOM 802 O O . ALA A 1 104 ? 17.693 0.671 -15.275 1.00 98.19 104 ALA A O 1
ATOM 803 N N . TRP A 1 105 ? 16.435 1.430 -13.578 1.00 98.44 105 TRP A N 1
ATOM 804 C CA . TRP A 1 105 ? 17.402 1.158 -12.515 1.00 98.44 105 TRP A CA 1
ATOM 805 C C . TRP A 1 105 ? 16.977 -0.091 -11.738 1.00 98.44 105 TRP A C 1
ATOM 807 O O . TRP A 1 105 ? 16.044 -0.043 -10.938 1.00 98.44 105 TRP A O 1
ATOM 817 N N . GLN A 1 106 ? 17.644 -1.218 -11.987 1.00 98.62 106 GLN A N 1
ATOM 818 C CA . GLN A 1 106 ? 17.357 -2.487 -11.323 1.00 98.62 106 GLN A CA 1
ATOM 819 C C . GLN A 1 106 ? 17.888 -2.481 -9.884 1.00 98.62 106 GLN A C 1
ATOM 821 O O . GLN A 1 106 ? 19.027 -2.084 -9.636 1.00 98.62 106 GLN A O 1
ATOM 826 N N . MET A 1 107 ? 17.051 -2.913 -8.940 1.00 98.69 107 MET A N 1
ATOM 827 C CA . MET A 1 107 ? 17.385 -3.007 -7.516 1.00 98.69 107 MET A CA 1
ATOM 828 C C . MET A 1 107 ? 18.158 -4.295 -7.213 1.00 98.69 107 MET A C 1
ATOM 830 O O . MET A 1 107 ? 17.830 -5.340 -7.765 1.00 98.69 107 MET A O 1
ATOM 834 N N . GLU A 1 108 ? 19.126 -4.250 -6.292 1.00 98.19 108 GLU A N 1
ATOM 835 C CA . GLU A 1 108 ? 19.950 -5.426 -5.946 1.00 98.19 108 GLU A CA 1
ATOM 836 C C . GLU A 1 108 ? 19.209 -6.530 -5.168 1.00 98.19 108 GLU A C 1
ATOM 838 O O . GLU A 1 108 ? 19.603 -7.697 -5.221 1.00 98.19 108 GLU A O 1
ATOM 843 N N . GLY A 1 109 ? 18.117 -6.190 -4.477 1.00 98.00 109 GLY A N 1
ATOM 844 C CA . GLY A 1 109 ? 17.344 -7.134 -3.664 1.00 98.00 109 GLY A CA 1
ATOM 845 C C . GLY A 1 109 ? 17.999 -7.492 -2.323 1.00 98.00 109 GLY A C 1
ATOM 846 O O . GLY A 1 109 ? 19.000 -6.911 -1.925 1.00 98.00 109 GLY A O 1
ATOM 847 N N . THR A 1 110 ? 17.423 -8.445 -1.586 1.00 97.06 110 THR A N 1
ATOM 848 C CA . THR A 1 110 ? 17.909 -8.813 -0.238 1.00 97.06 110 THR A CA 1
ATOM 849 C C . THR A 1 110 ? 19.132 -9.730 -0.246 1.00 97.06 110 THR A C 1
ATOM 851 O O . THR A 1 110 ? 19.773 -9.907 0.787 1.00 97.06 110 THR A O 1
ATOM 854 N N . ASP A 1 111 ? 19.434 -10.355 -1.385 1.00 96.19 111 ASP A N 1
ATOM 855 C CA . ASP A 1 111 ? 20.531 -11.315 -1.556 1.00 96.19 111 ASP A CA 1
ATOM 856 C C . ASP A 1 111 ? 21.573 -10.876 -2.602 1.00 96.19 111 ASP A C 1
ATOM 858 O O . ASP A 1 111 ? 22.496 -11.634 -2.910 1.00 96.19 111 ASP A O 1
ATOM 862 N N . ASN A 1 112 ? 21.453 -9.646 -3.116 1.00 97.94 112 ASN A N 1
ATOM 863 C CA . ASN A 1 112 ? 22.283 -9.065 -4.174 1.00 97.94 112 ASN A CA 1
ATOM 864 C C . ASN A 1 112 ? 22.188 -9.786 -5.531 1.00 97.94 112 ASN A C 1
ATOM 866 O O . ASN A 1 112 ? 23.118 -9.693 -6.332 1.00 97.94 112 ASN A O 1
ATOM 870 N N . TYR A 1 113 ? 21.105 -10.518 -5.806 1.00 97.69 113 TYR A N 1
ATOM 871 C CA . TYR A 1 113 ? 20.839 -11.153 -7.108 1.00 97.69 113 TYR A CA 1
ATOM 872 C C . TYR A 1 113 ? 19.584 -10.605 -7.806 1.00 97.69 113 TYR A C 1
ATOM 874 O O . TYR A 1 113 ? 19.081 -11.221 -8.740 1.00 97.69 113 TYR A O 1
ATOM 882 N N . GLY A 1 114 ? 19.079 -9.448 -7.373 1.00 97.94 114 GLY A N 1
ATOM 883 C CA . GLY A 1 114 ? 17.873 -8.820 -7.920 1.00 97.94 114 GLY A CA 1
ATOM 884 C C . GLY A 1 114 ? 16.578 -9.244 -7.218 1.00 97.94 114 GLY A C 1
ATOM 885 O O . GLY A 1 114 ? 15.495 -8.807 -7.605 1.00 97.94 114 GLY A O 1
ATOM 886 N N . ASN A 1 115 ? 16.662 -10.066 -6.165 1.00 98.25 115 ASN A N 1
ATOM 887 C CA . ASN A 1 115 ? 15.497 -10.594 -5.455 1.00 98.25 115 ASN A CA 1
ATOM 888 C C . ASN A 1 115 ? 14.976 -9.593 -4.419 1.00 98.25 115 ASN A C 1
ATOM 890 O O . ASN A 1 115 ? 15.361 -9.610 -3.248 1.00 98.25 115 ASN A O 1
ATOM 894 N N . VAL A 1 116 ? 14.107 -8.684 -4.860 1.00 98.19 116 VAL A N 1
ATOM 895 C CA . VAL A 1 116 ? 13.422 -7.731 -3.978 1.00 98.19 116 VAL A CA 1
ATOM 896 C C . VAL A 1 116 ? 12.372 -8.461 -3.140 1.00 98.19 116 VAL A C 1
ATOM 898 O O . VAL A 1 116 ? 11.548 -9.211 -3.661 1.00 98.19 116 VAL A O 1
ATOM 901 N N . GLN A 1 117 ? 12.386 -8.234 -1.826 1.00 98.25 117 GLN A N 1
ATOM 902 C CA . GLN A 1 117 ? 11.389 -8.804 -0.927 1.00 98.25 117 GLN A CA 1
ATOM 903 C C . GLN A 1 117 ? 10.041 -8.099 -1.109 1.00 98.25 117 GLN A C 1
ATOM 905 O O . GLN A 1 117 ? 9.918 -6.905 -0.846 1.00 98.25 117 GLN A O 1
ATOM 910 N N . PHE A 1 118 ? 9.017 -8.863 -1.486 1.00 97.69 118 PHE A N 1
ATOM 911 C CA . PHE A 1 118 ? 7.634 -8.398 -1.524 1.00 97.69 118 PHE A CA 1
ATOM 912 C C . PHE A 1 118 ? 6.847 -8.928 -0.322 1.00 97.69 118 PHE A C 1
ATOM 914 O O . PHE A 1 118 ? 6.919 -10.108 0.024 1.00 97.69 118 PHE A O 1
ATOM 921 N N . THR A 1 119 ? 6.074 -8.046 0.306 1.00 95.06 119 THR A N 1
ATOM 922 C CA . THR A 1 119 ? 5.067 -8.368 1.326 1.00 95.06 119 THR A CA 1
ATOM 923 C C . THR A 1 119 ? 3.731 -7.742 0.921 1.00 95.06 119 THR A C 1
ATOM 925 O O . THR A 1 119 ? 3.677 -6.933 -0.005 1.00 95.06 119 THR A O 1
ATOM 928 N N . GLY A 1 120 ? 2.638 -8.138 1.576 1.00 89.62 120 GLY A N 1
ATOM 929 C CA . GLY A 1 120 ? 1.295 -7.644 1.271 1.00 89.62 120 GLY A CA 1
ATOM 930 C C . GLY A 1 120 ? 0.639 -6.979 2.475 1.00 89.62 120 GLY A C 1
ATOM 931 O O . GLY A 1 120 ? 0.798 -7.436 3.607 1.00 89.62 120 GLY A O 1
ATOM 932 N N . TYR A 1 121 ? -0.128 -5.927 2.210 1.00 90.56 121 TYR A N 1
ATOM 933 C CA . TYR A 1 121 ? -1.056 -5.310 3.153 1.00 90.56 121 TYR A CA 1
ATOM 934 C C . TYR A 1 121 ? -2.384 -5.054 2.429 1.00 90.56 121 TYR A C 1
ATOM 936 O O . TYR A 1 121 ? -2.417 -4.977 1.199 1.00 90.56 121 TYR A O 1
ATOM 944 N N . TYR A 1 122 ? -3.479 -4.963 3.177 1.00 89.06 122 TYR A N 1
ATOM 945 C CA . TYR A 1 122 ? -4.803 -4.654 2.637 1.00 89.06 122 TYR A CA 1
ATOM 946 C C . TYR A 1 122 ? -5.616 -3.897 3.686 1.00 89.06 122 TYR A C 1
ATOM 948 O O . TYR A 1 122 ? -5.289 -3.931 4.872 1.00 89.06 122 TYR A O 1
ATOM 956 N N . THR A 1 123 ? -6.684 -3.223 3.269 1.00 91.50 123 THR A N 1
ATOM 957 C CA . THR A 1 123 ? -7.597 -2.562 4.208 1.00 91.50 123 THR A CA 1
ATOM 958 C C . THR A 1 123 ? -8.734 -3.523 4.570 1.00 91.50 123 THR A C 1
ATOM 960 O O . THR A 1 123 ? -9.569 -3.803 3.706 1.00 91.50 123 THR A O 1
ATOM 963 N N . PRO A 1 124 ? -8.786 -4.067 5.804 1.00 93.12 124 PRO A N 1
ATOM 964 C CA . PRO A 1 124 ? -9.824 -5.011 6.196 1.00 93.12 124 PRO A CA 1
ATOM 965 C C . PRO A 1 124 ? -11.188 -4.328 6.291 1.00 93.12 124 PRO A C 1
ATOM 967 O O . PRO A 1 124 ? -11.280 -3.144 6.620 1.00 93.12 124 PRO A O 1
ATOM 970 N N . VAL A 1 125 ? -12.245 -5.101 6.047 1.00 97.25 125 VAL A N 1
ATOM 971 C CA . VAL A 1 125 ? -13.632 -4.701 6.308 1.00 97.25 125 VAL A CA 1
ATOM 972 C C . VAL A 1 125 ? -14.103 -5.441 7.556 1.00 97.25 125 VAL A C 1
ATOM 974 O O . VAL A 1 125 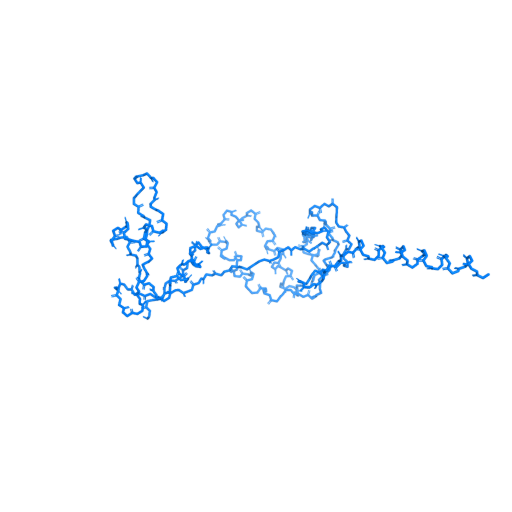? -14.183 -6.667 7.552 1.00 97.25 125 VAL A O 1
ATOM 977 N N . VAL A 1 126 ? -14.386 -4.704 8.629 1.00 97.88 126 VAL A N 1
ATOM 978 C CA . VAL A 1 126 ? -14.793 -5.256 9.925 1.00 97.88 126 VAL A CA 1
ATOM 979 C C . VAL A 1 126 ? -16.294 -5.076 10.107 1.00 97.88 126 VAL A C 1
ATOM 981 O O . VAL A 1 126 ? -16.805 -3.957 10.090 1.00 97.88 126 VAL A O 1
ATOM 984 N N . GLN A 1 127 ? -16.997 -6.184 10.328 1.00 98.50 127 GLN A N 1
ATOM 985 C CA . GLN A 1 127 ? -18.426 -6.178 10.631 1.00 98.50 127 GLN A CA 1
ATOM 986 C C . GLN A 1 127 ? -18.660 -5.686 12.060 1.00 98.50 127 GLN A C 1
ATOM 988 O O . GLN A 1 127 ? -18.124 -6.254 13.018 1.00 98.50 127 GLN A O 1
ATOM 993 N N . ALA A 1 128 ? -19.488 -4.656 12.226 1.00 98.62 128 ALA A N 1
ATOM 994 C CA . ALA A 1 128 ? -19.744 -4.063 13.532 1.00 98.62 128 ALA A CA 1
ATOM 995 C C . ALA A 1 128 ? -21.173 -3.532 13.707 1.00 98.62 128 ALA A C 1
ATOM 997 O O . ALA A 1 128 ? -21.958 -3.457 12.768 1.00 98.62 128 ALA A O 1
ATOM 998 N N . ARG A 1 129 ? -21.535 -3.160 14.937 1.00 98.62 129 ARG A N 1
ATOM 999 C CA . ARG A 1 129 ? -22.801 -2.490 15.279 1.00 98.62 129 ARG A CA 1
ATOM 1000 C C . ARG A 1 129 ? -22.550 -1.282 16.177 1.00 98.62 129 ARG A C 1
ATOM 1002 O O . ARG A 1 129 ? -21.557 -1.235 16.900 1.00 98.62 129 ARG A O 1
ATOM 1009 N N . HIS A 1 130 ? -23.458 -0.306 16.156 1.00 98.25 130 HIS A N 1
ATOM 1010 C CA . HIS A 1 130 ? -23.377 0.865 17.042 1.00 98.25 130 HIS A CA 1
ATOM 1011 C C . HIS A 1 130 ? -23.599 0.507 18.515 1.00 98.25 130 HIS A C 1
ATOM 1013 O O . HIS A 1 130 ? -23.015 1.119 19.405 1.00 98.25 130 HIS A O 1
ATOM 1019 N N . THR A 1 131 ? -24.422 -0.507 18.777 1.00 98.12 131 THR A N 1
ATOM 1020 C CA . THR A 1 131 ? -24.715 -1.009 20.120 1.00 98.12 131 THR A CA 1
ATOM 1021 C C . THR A 1 131 ? -24.251 -2.449 20.269 1.00 98.12 131 THR A C 1
ATOM 1023 O O . THR A 1 131 ? -24.302 -3.242 19.323 1.00 98.12 131 THR A O 1
ATOM 1026 N N . ARG A 1 132 ? -23.809 -2.783 21.483 1.00 97.88 132 ARG A N 1
ATOM 1027 C CA . ARG A 1 132 ? -23.371 -4.126 21.858 1.00 97.88 132 ARG A CA 1
ATOM 1028 C C . ARG A 1 132 ? -24.539 -5.108 21.773 1.00 97.88 132 ARG A C 1
ATOM 1030 O O . ARG A 1 132 ? -25.542 -4.913 22.456 1.00 97.88 132 ARG A O 1
ATOM 1037 N N . GLN A 1 133 ? -24.415 -6.160 20.964 1.00 98.38 133 GLN A N 1
ATOM 1038 C CA . GLN A 1 133 ? -25.484 -7.150 20.766 1.00 98.38 133 GLN A CA 1
ATOM 1039 C C . GLN A 1 133 ? -24.970 -8.449 20.135 1.00 98.38 133 GLN A C 1
ATOM 1041 O O . GLN A 1 133 ? -24.069 -8.416 19.306 1.00 98.38 133 GLN A O 1
ATOM 1046 N N . GLY A 1 134 ? -25.570 -9.599 20.461 1.00 98.12 134 GLY A N 1
ATOM 1047 C CA . GLY A 1 134 ? -25.237 -10.880 19.816 1.00 98.12 134 GLY A CA 1
ATOM 1048 C C . GLY A 1 134 ? -23.732 -11.182 19.834 1.00 98.12 134 GLY A C 1
ATOM 1049 O O . GLY A 1 134 ? -23.112 -11.137 20.892 1.00 98.12 134 GLY A O 1
ATOM 1050 N N . ALA A 1 135 ? -23.133 -11.441 18.668 1.00 98.25 135 ALA A N 1
ATOM 1051 C CA . ALA A 1 135 ? -21.683 -11.621 18.529 1.00 98.25 135 ALA A CA 1
ATOM 1052 C C . ALA A 1 135 ? -20.879 -10.304 18.605 1.00 98.25 135 ALA A C 1
ATOM 1054 O O . ALA A 1 135 ? -19.679 -10.332 18.863 1.00 98.25 135 ALA A O 1
ATOM 1055 N N . PHE A 1 136 ? -21.526 -9.149 18.415 1.00 98.69 136 PHE A N 1
ATOM 1056 C CA . PHE A 1 136 ? -20.917 -7.817 18.390 1.00 98.69 136 PHE A CA 1
ATOM 1057 C C . PHE A 1 136 ? -20.614 -7.322 19.807 1.00 98.69 136 PHE A C 1
ATOM 1059 O O . PHE A 1 136 ? -21.370 -6.550 20.403 1.00 98.69 136 PHE A O 1
ATOM 1066 N N . GLN A 1 137 ? -19.518 -7.828 20.370 1.00 98.44 137 GLN A N 1
ATOM 1067 C CA . GLN A 1 137 ? -19.137 -7.641 21.770 1.00 98.44 137 GLN A CA 1
ATOM 1068 C C . GLN A 1 137 ? -17.802 -6.907 21.943 1.00 98.44 137 GLN A C 1
ATOM 1070 O O . GLN A 1 137 ? -17.487 -6.500 23.066 1.00 98.44 137 GLN A O 1
ATOM 1075 N N . TYR A 1 138 ? -17.029 -6.708 20.870 1.00 98.50 138 TYR A N 1
ATOM 1076 C CA . TYR A 1 138 ? -15.644 -6.240 20.949 1.00 98.50 138 TYR A CA 1
ATOM 1077 C C . TYR A 1 138 ? -15.517 -4.780 20.491 1.00 98.50 138 TYR A C 1
ATOM 1079 O O . TYR A 1 138 ? -15.658 -4.491 19.304 1.00 98.50 138 TYR A O 1
ATOM 1087 N N . PRO A 1 139 ? -15.264 -3.837 21.408 1.00 98.38 139 PRO A N 1
ATOM 1088 C CA . PRO A 1 139 ? -15.280 -2.421 21.076 1.00 98.38 139 PRO A CA 1
ATOM 1089 C C . PRO A 1 139 ? -14.059 -2.006 20.246 1.00 98.38 139 PRO A C 1
ATOM 1091 O O . PRO A 1 139 ? -12.933 -2.438 20.501 1.00 98.38 139 PRO A O 1
ATOM 1094 N N . ILE A 1 140 ? -14.295 -1.117 19.284 1.00 98.38 140 ILE A N 1
ATOM 1095 C CA . ILE A 1 140 ? -13.289 -0.343 18.553 1.00 98.38 140 ILE A CA 1
ATOM 1096 C C . ILE A 1 140 ? -13.348 1.080 19.100 1.00 98.38 140 ILE A C 1
ATOM 1098 O O . ILE A 1 140 ? -14.425 1.673 19.155 1.00 98.38 140 ILE A O 1
ATOM 1102 N N . TYR A 1 141 ? -12.211 1.627 19.521 1.00 98.00 141 TYR A N 1
ATOM 1103 C CA . TYR A 1 141 ? -12.152 2.914 20.213 1.00 98.00 141 TYR A CA 1
ATOM 1104 C C . TYR A 1 141 ? -11.616 4.030 19.317 1.00 98.00 141 TYR A C 1
ATOM 1106 O O . TYR A 1 141 ? -10.732 3.825 18.490 1.00 98.00 141 TYR A O 1
ATOM 1114 N N . SER A 1 142 ? -12.107 5.242 19.552 1.00 97.06 142 SER A N 1
ATOM 1115 C CA . SER A 1 142 ? -11.441 6.480 19.152 1.00 97.06 142 SER A CA 1
ATOM 1116 C C . SER A 1 142 ? -10.304 6.816 20.118 1.00 97.06 142 SER A C 1
ATOM 1118 O O . SER A 1 142 ? -10.179 6.226 21.194 1.00 97.06 142 SER A O 1
ATOM 1120 N N . MET A 1 143 ? -9.467 7.788 19.750 1.00 95.88 143 MET A N 1
ATOM 1121 C CA . MET A 1 143 ? -8.354 8.215 20.592 1.00 95.88 143 MET A CA 1
ATOM 1122 C C . MET A 1 143 ? -8.862 8.858 21.902 1.00 95.88 143 MET A C 1
ATOM 1124 O O . MET A 1 143 ? -9.501 9.913 21.849 1.00 95.88 143 MET A O 1
ATOM 1128 N N . PRO A 1 144 ? -8.560 8.294 23.088 1.00 94.69 144 PRO A N 1
ATOM 1129 C CA . PRO A 1 144 ? -8.923 8.914 24.358 1.00 94.69 144 PRO A CA 1
ATOM 1130 C C . PRO A 1 144 ? -7.992 10.104 24.681 1.00 94.69 144 PRO A C 1
ATOM 1132 O O . PRO A 1 144 ? -6.888 10.209 24.136 1.00 94.69 144 PRO A O 1
ATOM 1135 N N . PRO A 1 145 ? -8.376 11.005 25.607 1.00 92.75 145 PRO A N 1
ATOM 1136 C CA . PRO A 1 145 ? -7.526 12.110 26.032 1.00 92.75 145 PRO A CA 1
ATOM 1137 C C . PRO A 1 145 ? -6.226 11.598 26.656 1.00 92.75 145 PRO A C 1
ATOM 1139 O O . PRO A 1 145 ? -6.217 10.707 27.507 1.00 92.75 145 PRO A O 1
ATOM 1142 N N . LYS A 1 146 ? -5.109 12.217 26.276 1.00 86.69 146 LYS A N 1
ATOM 1143 C CA . LYS A 1 146 ? -3.774 11.814 26.722 1.00 86.69 146 LYS A CA 1
ATOM 1144 C C . LYS A 1 146 ? -3.440 12.436 28.082 1.00 86.69 146 LYS A C 1
ATOM 1146 O O . LYS A 1 146 ? -2.772 13.461 28.158 1.00 86.69 146 LYS A O 1
ATOM 1151 N N . ARG A 1 147 ? -3.899 11.813 29.173 1.00 77.38 147 ARG A N 1
ATOM 1152 C CA . ARG A 1 147 ? -3.541 12.181 30.563 1.00 77.38 147 ARG A CA 1
ATOM 1153 C C . ARG A 1 147 ? -2.372 11.338 31.093 1.00 77.38 147 ARG A C 1
ATOM 1155 O O . ARG A 1 147 ? -2.461 10.749 32.163 1.00 77.38 147 ARG A O 1
ATOM 1162 N N . GLY A 1 148 ? -1.295 11.239 30.312 1.00 83.81 148 GLY A N 1
ATOM 1163 C CA . GLY A 1 148 ? -0.129 10.401 30.619 1.00 83.81 148 GLY A CA 1
ATOM 1164 C C . GLY A 1 148 ? -0.043 9.142 29.753 1.00 83.81 148 GLY A C 1
ATOM 1165 O O . GLY A 1 148 ? -0.479 9.138 28.599 1.00 83.81 148 GLY A O 1
ATOM 1166 N N . ARG A 1 149 ? 0.573 8.082 30.290 1.00 89.50 149 ARG A N 1
ATOM 1167 C CA . ARG A 1 149 ? 0.703 6.795 29.595 1.00 89.50 149 ARG A CA 1
ATOM 1168 C C . ARG A 1 149 ? -0.675 6.140 29.475 1.00 89.50 149 ARG A C 1
ATOM 1170 O O . ARG A 1 149 ? -1.386 6.012 30.466 1.00 89.50 149 ARG A O 1
ATOM 1177 N N . LEU A 1 150 ? -1.040 5.736 28.260 1.00 93.00 150 LEU A N 1
ATOM 1178 C CA . LEU A 1 150 ? -2.315 5.069 28.003 1.00 93.00 150 LEU A CA 1
ATOM 1179 C C . LEU A 1 150 ? -2.360 3.678 28.662 1.00 93.00 150 LEU A C 1
ATOM 1181 O O . LEU A 1 150 ? -1.302 3.050 28.808 1.00 93.00 150 LEU A O 1
ATOM 1185 N N . PRO A 1 151 ? -3.559 3.188 29.035 1.00 95.69 151 PRO A N 1
ATOM 1186 C CA . PRO A 1 151 ? -3.732 1.825 29.526 1.00 95.69 151 PRO A CA 1
ATOM 1187 C C . PRO A 1 151 ? -3.210 0.790 28.523 1.00 95.69 151 PRO A C 1
ATOM 1189 O O . PRO A 1 151 ? -3.241 1.003 27.310 1.00 95.69 151 PRO A O 1
ATOM 1192 N N . SER A 1 152 ? -2.737 -0.348 29.027 1.00 96.75 152 SER A N 1
ATOM 1193 C CA . SER A 1 152 ? -2.337 -1.471 28.179 1.00 96.75 152 SER A CA 1
ATOM 1194 C C . SER A 1 152 ? -3.550 -2.112 27.499 1.00 96.75 152 SER A C 1
ATOM 1196 O O . SER A 1 152 ? -4.676 -1.991 27.979 1.00 96.75 152 SER A O 1
ATOM 1198 N N . ARG A 1 153 ? -3.328 -2.878 26.423 1.00 97.12 153 ARG A N 1
ATOM 1199 C CA . ARG A 1 153 ? -4.400 -3.635 25.752 1.00 97.12 153 ARG A CA 1
ATOM 1200 C C . ARG A 1 153 ? -5.208 -4.500 26.727 1.00 97.12 153 ARG A C 1
ATOM 1202 O O . ARG A 1 153 ? -6.431 -4.487 26.672 1.00 97.12 153 ARG A O 1
ATOM 1209 N N . ALA A 1 154 ? -4.538 -5.200 27.645 1.00 97.88 154 ALA A N 1
ATOM 1210 C CA . ALA A 1 154 ? -5.209 -6.032 28.645 1.00 97.88 154 ALA A CA 1
ATOM 1211 C C . ALA A 1 154 ? -6.094 -5.204 29.594 1.00 97.88 154 ALA A C 1
ATOM 1213 O O . ALA A 1 154 ? -7.205 -5.615 29.912 1.00 97.88 154 ALA A O 1
ATOM 1214 N N . GLN A 1 155 ? -5.638 -4.015 30.002 1.00 97.62 155 GLN A N 1
ATOM 1215 C CA . GLN A 1 155 ? -6.441 -3.098 30.817 1.00 97.62 155 GLN A CA 1
ATOM 1216 C C . GLN A 1 155 ? -7.643 -2.552 30.035 1.00 97.62 155 GLN A C 1
ATOM 1218 O O . GLN A 1 155 ? -8.731 -2.445 30.592 1.00 97.62 155 GLN A O 1
ATOM 1223 N N . ILE A 1 156 ? -7.478 -2.246 28.744 1.00 97.25 156 ILE A N 1
ATOM 1224 C CA . ILE A 1 156 ? -8.580 -1.805 27.875 1.00 97.25 156 ILE A CA 1
ATOM 1225 C C . ILE A 1 156 ? -9.629 -2.914 27.736 1.00 97.25 156 ILE A C 1
ATOM 1227 O O . ILE A 1 156 ? -10.812 -2.643 27.915 1.00 97.25 156 ILE A O 1
ATOM 1231 N N . TYR A 1 157 ? -9.215 -4.166 27.516 1.00 97.69 157 TYR A N 1
ATOM 1232 C CA . TYR A 1 157 ? -10.130 -5.315 27.487 1.00 97.69 157 TYR A CA 1
ATOM 1233 C C . TYR A 1 157 ? -10.856 -5.532 28.822 1.00 97.69 157 TYR A C 1
ATOM 1235 O O . TYR A 1 157 ? -12.001 -5.974 28.825 1.00 97.69 157 TYR A O 1
ATOM 1243 N N . ALA A 1 158 ? -10.224 -5.170 29.942 1.00 97.56 158 ALA A N 1
ATOM 1244 C CA . ALA A 1 158 ? -10.832 -5.175 31.272 1.00 97.56 158 ALA A CA 1
ATOM 1245 C C . ALA A 1 158 ? -11.694 -3.927 31.579 1.00 97.56 158 ALA A C 1
ATOM 1247 O O . ALA A 1 158 ? -12.161 -3.781 32.706 1.00 97.56 158 ALA A O 1
ATOM 1248 N N . GLY A 1 159 ? -11.913 -3.026 30.611 1.00 95.94 159 GLY A N 1
ATOM 1249 C CA . GLY A 1 159 ? -12.801 -1.867 30.763 1.00 95.94 159 GLY A CA 1
ATOM 1250 C C . GLY A 1 159 ? -12.132 -0.580 31.257 1.00 95.94 159 GLY A C 1
ATOM 1251 O O . GLY A 1 159 ? -12.801 0.287 31.808 1.00 95.94 159 GLY A O 1
ATOM 1252 N N . ALA A 1 160 ? -10.819 -0.409 31.068 1.00 95.94 160 ALA A N 1
ATOM 1253 C CA . ALA A 1 160 ? -10.114 0.804 31.508 1.00 95.94 160 ALA A CA 1
ATOM 1254 C C . ALA A 1 160 ? -10.509 2.096 30.756 1.00 95.94 160 ALA A C 1
ATOM 1256 O O . ALA A 1 160 ? -10.126 3.188 31.181 1.00 95.94 160 ALA A O 1
ATOM 1257 N N . LEU A 1 161 ? -11.232 1.998 29.634 1.00 95.62 161 LEU A N 1
ATOM 1258 C CA . LEU A 1 161 ? -11.714 3.144 28.859 1.00 95.62 161 LEU A CA 1
ATOM 1259 C C . LEU A 1 161 ? -13.228 3.296 28.999 1.00 95.62 161 LEU A C 1
ATOM 1261 O O . LEU A 1 161 ? -13.961 2.317 28.997 1.00 95.62 161 LEU A O 1
ATOM 1265 N N . SER A 1 162 ? -13.687 4.547 29.067 1.00 95.62 162 SER A N 1
ATOM 1266 C CA . SER A 1 162 ? -15.115 4.878 29.080 1.00 95.62 162 SER A CA 1
ATOM 1267 C C . SER A 1 162 ? -15.781 4.565 27.737 1.00 95.62 162 SER A C 1
ATOM 1269 O O . SER A 1 162 ? -15.226 4.878 26.681 1.00 95.62 162 SER A O 1
ATOM 1271 N N . ASP A 1 163 ? -17.016 4.068 27.797 1.00 96.81 163 ASP A N 1
ATOM 1272 C CA . ASP A 1 163 ? -17.830 3.705 26.630 1.00 96.81 163 ASP A CA 1
ATOM 1273 C C . ASP A 1 163 ? -18.060 4.850 25.638 1.00 96.81 163 ASP A C 1
ATOM 1275 O O . ASP A 1 163 ? -18.262 4.605 24.454 1.00 96.81 163 ASP A O 1
ATOM 1279 N N . LYS A 1 164 ? -17.946 6.113 26.070 1.00 96.81 164 LYS A N 1
ATOM 1280 C CA . LYS A 1 164 ? -18.074 7.273 25.171 1.00 96.81 164 LYS A CA 1
ATOM 1281 C C . LYS A 1 164 ? -17.008 7.332 24.071 1.00 96.81 164 LYS A C 1
ATOM 1283 O O . LYS A 1 164 ? -17.143 8.120 23.143 1.00 96.81 164 LYS A O 1
ATOM 1288 N N . TYR A 1 165 ? -15.921 6.571 24.212 1.00 97.38 165 TYR A N 1
ATOM 1289 C CA . TYR A 1 165 ? -14.874 6.478 23.196 1.00 97.38 165 TYR A CA 1
ATOM 1290 C C . TYR A 1 165 ? -15.101 5.325 22.217 1.00 97.38 165 TYR A C 1
ATOM 1292 O O . TYR A 1 165 ? -14.334 5.210 21.264 1.00 97.38 165 TYR A O 1
ATOM 1300 N N . ILE A 1 166 ? -16.113 4.480 22.431 1.00 98.44 166 ILE A N 1
ATOM 1301 C CA . ILE A 1 166 ? -16.429 3.361 21.544 1.00 98.44 166 ILE A CA 1
ATOM 1302 C C . ILE A 1 166 ? -17.050 3.911 20.259 1.00 98.44 166 ILE A C 1
ATOM 1304 O O . ILE A 1 166 ? -18.065 4.600 20.287 1.00 98.44 166 ILE A O 1
ATOM 1308 N N . LEU A 1 167 ? -16.419 3.598 19.132 1.00 98.31 167 LEU A N 1
ATOM 1309 C CA . LEU A 1 167 ? -16.889 3.920 17.786 1.00 98.31 167 LEU A CA 1
ATOM 1310 C C . LEU A 1 167 ? -17.852 2.851 17.262 1.00 98.31 167 LEU A C 1
ATOM 1312 O O . LEU A 1 167 ? -18.845 3.173 16.612 1.00 98.31 167 LEU A O 1
ATOM 1316 N N . ALA A 1 168 ? -17.548 1.580 17.531 1.00 98.50 168 ALA A N 1
ATOM 1317 C CA . ALA A 1 168 ? -18.325 0.438 17.067 1.00 98.50 168 ALA A CA 1
ATOM 1318 C C . ALA A 1 168 ? -18.053 -0.807 17.923 1.00 98.50 168 ALA A C 1
ATOM 1320 O O . ALA A 1 168 ? -17.019 -0.903 18.584 1.00 98.50 168 ALA A O 1
ATOM 1321 N N . TRP A 1 169 ? -18.956 -1.781 17.865 1.00 98.69 169 TRP A N 1
ATOM 1322 C CA . TRP A 1 169 ? -18.801 -3.107 18.459 1.00 98.69 169 TRP A CA 1
ATOM 1323 C C . TRP A 1 169 ? -18.644 -4.137 17.347 1.00 98.69 169 TRP A C 1
ATOM 1325 O O . TRP A 1 169 ? -19.613 -4.421 16.648 1.00 98.69 169 TRP A O 1
ATOM 1335 N N . SER A 1 170 ? -17.445 -4.682 17.161 1.00 98.69 170 SER A N 1
ATOM 1336 C CA . SER A 1 170 ? -17.192 -5.735 16.180 1.00 98.69 170 SER A CA 1
ATOM 1337 C C . SER A 1 170 ? -17.535 -7.118 16.725 1.00 98.69 170 SER A C 1
ATOM 1339 O O . SER A 1 170 ? -17.687 -7.324 17.937 1.00 98.69 170 SER A O 1
ATOM 1341 N N . ASN A 1 171 ? -17.657 -8.076 15.811 1.00 98.44 171 ASN A N 1
ATOM 1342 C CA . ASN A 1 171 ? -17.903 -9.485 16.112 1.00 98.44 171 ASN A CA 1
ATOM 1343 C C . ASN A 1 171 ? -16.628 -10.341 16.249 1.00 98.44 171 ASN A C 1
ATOM 1345 O O . ASN A 1 171 ? -16.736 -11.523 16.565 1.00 98.44 171 ASN A O 1
ATOM 1349 N N . SER A 1 172 ? -15.435 -9.771 16.044 1.00 98.44 172 SER A N 1
ATOM 1350 C CA . SER A 1 172 ? -14.160 -10.494 16.103 1.00 98.44 172 SER A CA 1
ATOM 1351 C C . SER A 1 172 ? -13.074 -9.651 16.769 1.00 98.44 172 SER A C 1
ATOM 1353 O O . SER A 1 172 ? -12.664 -8.601 16.272 1.00 98.44 172 SER A O 1
ATOM 1355 N N . LEU A 1 173 ? -12.551 -10.144 17.895 1.00 97.56 173 LEU A N 1
ATOM 1356 C CA . LEU A 1 173 ? -11.391 -9.529 18.544 1.00 97.56 173 LEU A CA 1
ATOM 1357 C C . LEU A 1 173 ? -10.121 -9.663 17.687 1.00 97.56 173 LEU A C 1
ATOM 1359 O O . LEU A 1 173 ? -9.235 -8.812 17.764 1.00 97.56 173 LEU A O 1
ATOM 1363 N N . MET A 1 174 ? -10.040 -10.719 16.871 1.00 97.88 174 MET A N 1
ATOM 1364 C CA . MET A 1 174 ? -8.928 -10.934 15.947 1.00 97.88 174 MET A CA 1
ATOM 1365 C C . MET A 1 174 ? -8.958 -9.922 14.802 1.00 97.88 174 MET A C 1
ATOM 1367 O O . MET A 1 174 ? -7.912 -9.395 14.444 1.00 97.88 174 MET A O 1
ATOM 1371 N N . ASP A 1 175 ? -10.135 -9.577 14.284 1.00 97.62 175 ASP A N 1
ATOM 1372 C CA . ASP A 1 175 ? -10.257 -8.602 13.195 1.00 97.62 175 ASP A CA 1
ATOM 1373 C C . ASP A 1 175 ? -9.883 -7.207 13.694 1.00 97.62 175 ASP A C 1
ATOM 1375 O O . ASP A 1 175 ? -9.166 -6.483 13.008 1.00 97.62 175 ASP A O 1
ATOM 1379 N N . ASN A 1 176 ? -10.256 -6.869 14.936 1.00 97.75 176 ASN A N 1
ATOM 1380 C CA . ASN A 1 176 ? -9.769 -5.654 15.593 1.00 97.75 176 ASN A CA 1
ATOM 1381 C C . ASN A 1 176 ? -8.241 -5.668 15.704 1.00 97.75 176 ASN A C 1
ATOM 1383 O O . ASN A 1 176 ? -7.599 -4.663 15.427 1.00 97.75 176 ASN A O 1
ATOM 1387 N N . PHE A 1 177 ? -7.643 -6.806 16.073 1.00 97.06 177 PHE A N 1
ATOM 1388 C CA . PHE A 1 177 ? -6.189 -6.917 16.149 1.00 97.06 177 PHE A CA 1
ATOM 1389 C C . PHE A 1 177 ? -5.511 -6.773 14.783 1.00 97.06 177 PHE A C 1
ATOM 1391 O O . PHE A 1 177 ? -4.502 -6.080 14.674 1.00 97.06 177 PHE A O 1
ATOM 1398 N N . ILE A 1 178 ? -6.050 -7.409 13.745 1.00 95.62 178 ILE A N 1
ATOM 1399 C CA . ILE A 1 178 ? -5.537 -7.282 12.380 1.00 95.62 178 ILE A CA 1
ATOM 1400 C C . ILE A 1 178 ? -5.656 -5.825 11.931 1.00 95.62 178 ILE A C 1
ATOM 1402 O O . ILE A 1 178 ? -4.680 -5.278 11.430 1.00 95.62 178 ILE A O 1
ATOM 1406 N N . MET A 1 179 ? -6.791 -5.170 12.179 1.00 96.38 179 MET A N 1
ATOM 1407 C CA . MET A 1 179 ? -6.989 -3.750 11.887 1.00 96.38 179 MET A CA 1
ATOM 1408 C C . MET A 1 179 ? -5.997 -2.856 12.651 1.00 96.38 179 MET A C 1
ATOM 1410 O O . MET A 1 179 ? -5.435 -1.941 12.052 1.00 96.38 179 MET A O 1
ATOM 1414 N N . ASP A 1 180 ? -5.707 -3.152 13.924 1.00 94.69 180 ASP A N 1
ATOM 1415 C CA . ASP A 1 180 ? -4.674 -2.452 14.703 1.00 94.69 180 ASP A CA 1
ATOM 1416 C C . ASP A 1 180 ? -3.290 -2.574 14.036 1.00 94.69 180 ASP A C 1
ATOM 1418 O O . ASP A 1 180 ? -2.535 -1.605 13.996 1.00 94.69 180 ASP A O 1
ATOM 1422 N N . VAL A 1 181 ? -2.947 -3.760 13.513 1.00 93.31 181 VAL A N 1
ATOM 1423 C CA . VAL A 1 181 ? -1.655 -4.025 12.850 1.00 93.31 181 VAL A CA 1
ATOM 1424 C C . VAL A 1 181 ? -1.583 -3.389 11.458 1.00 93.31 181 VAL A C 1
ATOM 1426 O O . VAL A 1 181 ? -0.536 -2.855 11.100 1.00 93.31 181 VAL A O 1
ATOM 1429 N N . GLN A 1 182 ? -2.671 -3.415 10.679 1.00 91.44 182 GLN A N 1
ATOM 1430 C CA . GLN A 1 182 ? -2.752 -2.735 9.376 1.00 91.44 182 GLN A CA 1
ATOM 1431 C C . GLN A 1 182 ? -2.763 -1.202 9.530 1.00 91.44 182 GLN A C 1
ATOM 1433 O O . GLN A 1 182 ? -2.408 -0.479 8.601 1.00 91.44 182 GLN A O 1
ATOM 1438 N N . GLY A 1 183 ? -3.178 -0.695 10.696 1.00 94.69 183 GLY A N 1
ATOM 1439 C CA . GLY A 1 183 ? -3.236 0.729 11.032 1.00 94.69 183 GLY A CA 1
ATOM 1440 C C . GLY A 1 183 ? -4.502 1.450 10.554 1.00 94.69 183 GLY A C 1
ATOM 1441 O O . GLY A 1 183 ? -4.707 2.611 10.902 1.00 94.69 183 GLY A O 1
ATOM 1442 N N . SER A 1 184 ? -5.358 0.787 9.773 1.00 94.94 184 SER A N 1
ATOM 1443 C CA . SER A 1 184 ? -6.660 1.296 9.321 1.00 94.94 184 SER A CA 1
ATOM 1444 C C . SER A 1 184 ? -7.577 0.151 8.872 1.00 94.94 184 SER A C 1
ATOM 1446 O O . SER A 1 184 ? -7.111 -0.962 8.627 1.00 94.94 184 SER A O 1
ATOM 1448 N N . GLY A 1 185 ? -8.879 0.422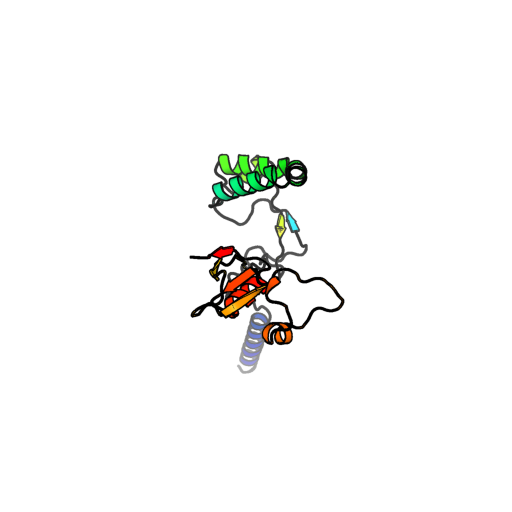 8.764 1.00 96.62 185 GLY A N 1
ATOM 1449 C CA . GLY A 1 185 ? -9.892 -0.521 8.290 1.00 96.62 185 GLY A CA 1
ATOM 1450 C C . GLY A 1 185 ? -11.203 0.190 7.959 1.00 96.62 185 GLY A C 1
ATOM 1451 O O . GLY A 1 185 ? -11.446 1.304 8.429 1.00 96.62 185 GLY A O 1
ATOM 1452 N N . TYR A 1 186 ? -12.045 -0.451 7.155 1.00 98.12 186 TYR A N 1
ATOM 1453 C CA . TYR A 1 186 ? -13.422 -0.024 6.928 1.00 98.12 186 TYR A CA 1
ATOM 1454 C C . TYR A 1 186 ? -14.346 -0.734 7.914 1.00 98.12 186 TYR A C 1
ATOM 1456 O O . TYR A 1 186 ? -14.188 -1.926 8.169 1.00 98.12 186 TYR A O 1
ATOM 1464 N N . ILE A 1 187 ? -15.320 -0.007 8.455 1.00 98.06 187 ILE A N 1
ATOM 1465 C CA . ILE A 1 187 ? -16.380 -0.594 9.275 1.00 98.06 187 ILE A CA 1
ATOM 1466 C C . ILE A 1 187 ? -17.616 -0.781 8.407 1.00 98.06 187 ILE A C 1
ATOM 1468 O O . ILE A 1 187 ? -18.087 0.178 7.797 1.00 98.06 187 ILE A O 1
ATOM 1472 N N . ASP A 1 188 ? -18.143 -1.999 8.392 1.00 98.25 188 ASP A N 1
ATOM 1473 C CA . ASP A 1 188 ? -19.440 -2.317 7.808 1.00 98.25 188 ASP A CA 1
ATOM 1474 C C . ASP A 1 188 ? -20.464 -2.523 8.932 1.00 98.25 188 ASP A C 1
ATOM 1476 O O . ASP A 1 188 ? -20.305 -3.393 9.794 1.00 98.25 188 ASP A O 1
ATOM 1480 N N . PHE A 1 189 ? -21.502 -1.685 8.948 1.00 98.06 189 PHE A N 1
ATOM 1481 C CA . PHE A 1 189 ? -22.550 -1.724 9.966 1.00 98.06 189 PHE A CA 1
ATOM 1482 C C . PHE A 1 189 ? -23.719 -2.665 9.628 1.00 98.06 189 PHE A C 1
ATOM 1484 O O . PHE A 1 189 ? -24.589 -2.852 10.488 1.00 98.06 189 PHE A O 1
ATOM 1491 N N . GLY A 1 190 ? -23.684 -3.333 8.466 1.00 87.50 190 GLY A N 1
ATOM 1492 C CA . GLY A 1 190 ? -24.751 -4.200 7.958 1.00 87.50 190 GLY A CA 1
ATOM 1493 C C . GLY A 1 190 ? -25.710 -3.471 7.030 1.00 87.50 190 GLY A C 1
ATOM 1494 O O . GLY A 1 190 ? -26.308 -2.470 7.482 1.00 87.50 190 GLY A O 1
#

InterPro domains:
  IPR005300 Lytic transglycosylase MltA, domain B [PF03562] (118-188)
  IPR005300 Lytic transglycosylase MltA, domain B [SM00925] (125-190)
  IPR026044 Membrane-bound lytic murein transglycosylase A [PTHR30124] (5-189)
  IPR036908 RlpA-like domain superfamily [G3DSA:2.40.40.10] (43-124)
  IPR036908 RlpA-like domain superfamily [SSF50685] (25-189)

Foldseek 3Di:
DVVVVVVVVVVVVVVVVVVVVDDDDCPPNDDQVQDFADDFWDWDLFDPDFFADPCLVVLVVVLVCCCVVPVPVCVVCVLVSVLQNVCVVVRRGRNCSVVSVDIDIQGLDPRRRSPNDDDDADAAEFEWAPDCDDLQHAFDFDDDDCPDDDDDPVVVVVPVDDPVRTPTGTNDPVSSVSCVVSVHHHYDHD

Sequence (190 aa):
MKGRWAKYVATGVMLAMLAACSSKPTDRGQQYKDGKFTQPFSLVNQPDAVGAPINAGDFAEQVNQIRSASPRLYTNQSNVYNAVQNWLRSGGDTRTMRQFGIDAWQMEGTDNYGNVQFTGYYTPVVQARHTRQGAFQYPIYSMPPKRGRLPSRAQIYAGALSDKYILAWSNSLMDNFIMDVQGSGYIDFG

Radius of gyration: 27.58 Å; chains: 1; bounding box: 72×68×59 Å

Secondary structure (DSSP, 8-state):
-HHHHHHHHHHHHHHHHHHHT-----TTS---SS---SSSEEEESS-S--S--S-HHHHHHHHHHHHHH-HHHHHHHHHHHHHHHHHHHTT--GGGGGGGT--EEEE-BSSSSSBPPP------EEEEESS-BTTB-EEEEPPPP-SSSPPPHHHHHTT-S-GGGEEEEES-HHHHHHHHHHS--EEE--